Protein AF-A0A8S3DZN5-F1 (afdb_monomer_lite)

Radius of gyration: 23.87 Å; chains: 1; bounding box: 89×45×66 Å

Secondary structure (DSSP, 8-state):
--SHHHHHHHHHHHHHHHHHHHHHHHHHHHHHHHHHHHHHHHHHIIIIIHHHHHHHHHHHHHS-SEEEETTEEEE---HHHHHHHHHHTHHHHHHHHHTT-HHHHHHHHHHHHHHHHHHHHHHHHHHHHH-TTSS-HHHHHHHHHHHHHHHHHHHHHHHHHH--GGGS-HHHHHHHHHHHHHHHHHHHHHHHHHHHHHHHHHHTTTT-------PPPHHHHHHHHHHHHHHHHHHHHTTSSSGGGSHHHHHHHHHHHHHHHHHHHHHHHHHHHHHHHHHHHHHHHTT--STT------THHHHHHHHHHHHHHHHHHHHHHHHHHHHHTT-

InterPro domains:
  IPR000462 CDP-alcohol phosphatidyltransferase [PF01066] (79-244)
  IPR043130 CDP-alcohol phosphatidyltransferase, transmembrane domain [G3DSA:1.20.120.1760] (72-274)

Organism: NCBI:txid392030

Structure (mmCIF, N/CA/C/O backbone):
data_AF-A0A8S3DZN5-F1
#
_entry.id   AF-A0A8S3DZN5-F1
#
loop_
_atom_site.group_PDB
_atom_site.id
_atom_site.type_symbol
_atom_site.label_atom_id
_atom_site.label_alt_id
_atom_site.label_comp_id
_atom_site.label_asym_id
_atom_site.label_entity_id
_atom_site.label_seq_id
_atom_site.pdbx_PDB_ins_code
_atom_site.Cartn_x
_atom_site.Cartn_y
_atom_site.Cartn_z
_atom_site.occupancy
_atom_site.B_iso_or_equiv
_atom_site.auth_seq_id
_atom_site.auth_comp_id
_atom_site.auth_asym_id
_atom_site.auth_atom_id
_atom_site.pdbx_PDB_model_num
ATOM 1 N N . MET A 1 1 ? 55.863 10.096 14.556 1.00 55.19 1 MET A N 1
ATOM 2 C CA . MET A 1 1 ? 54.629 9.426 14.077 1.00 55.19 1 MET A CA 1
ATOM 3 C C . MET A 1 1 ? 53.329 10.208 14.337 1.00 55.19 1 MET A C 1
ATOM 5 O O . MET A 1 1 ? 52.336 9.897 13.701 1.00 55.19 1 MET A O 1
ATOM 9 N N . SER A 1 2 ? 53.301 11.256 15.178 1.00 55.69 2 SER A N 1
ATOM 10 C CA . SER A 1 2 ? 52.072 12.024 15.488 1.00 55.69 2 SER A CA 1
ATOM 11 C C . SER A 1 2 ? 51.654 13.076 14.443 1.00 55.69 2 SER A C 1
ATOM 13 O O . SER A 1 2 ? 50.557 13.622 14.528 1.00 55.69 2 SER A O 1
ATOM 15 N N . VAL A 1 3 ? 52.497 13.368 13.445 1.00 56.72 3 VAL A N 1
ATOM 16 C CA . VAL A 1 3 ? 52.244 14.442 12.463 1.00 56.72 3 VAL A CA 1
ATOM 17 C C . VAL A 1 3 ? 51.403 13.963 11.268 1.00 56.72 3 VAL A C 1
ATOM 19 O O . VAL A 1 3 ? 50.612 14.737 10.738 1.00 56.72 3 VAL A O 1
ATOM 22 N N . GLN A 1 4 ? 51.463 12.677 10.892 1.00 55.75 4 GLN A N 1
ATOM 23 C CA . GLN A 1 4 ? 50.666 12.159 9.766 1.00 55.75 4 GLN A CA 1
ATOM 24 C C . GLN A 1 4 ? 49.167 12.007 10.077 1.00 55.75 4 GLN A C 1
ATOM 26 O O . GLN A 1 4 ? 48.345 12.096 9.169 1.00 55.75 4 GLN A O 1
ATOM 31 N N . MET A 1 5 ? 48.777 11.868 11.349 1.00 52.84 5 MET A N 1
ATOM 32 C CA . MET A 1 5 ? 47.366 11.689 11.718 1.00 52.84 5 MET A CA 1
ATOM 33 C C . MET A 1 5 ? 46.538 12.984 11.588 1.00 52.84 5 MET A C 1
ATOM 35 O O . MET A 1 5 ? 45.350 12.927 11.279 1.00 52.84 5 MET A O 1
ATOM 39 N N . LYS A 1 6 ? 47.165 14.163 11.744 1.00 57.22 6 LYS A N 1
ATOM 40 C CA . LYS A 1 6 ? 46.482 15.466 11.609 1.00 57.22 6 LYS A CA 1
ATOM 41 C C . LYS A 1 6 ? 46.127 15.818 10.160 1.00 57.22 6 LYS A C 1
ATOM 43 O O . LYS A 1 6 ? 45.118 16.475 9.932 1.00 57.22 6 LYS A O 1
ATOM 48 N N . SER A 1 7 ? 46.911 15.356 9.182 1.00 58.59 7 SER A N 1
ATOM 49 C CA . SER A 1 7 ? 46.646 15.633 7.761 1.00 58.59 7 SER A CA 1
ATOM 50 C C . SER A 1 7 ? 45.438 14.847 7.225 1.00 58.59 7 SER A C 1
ATOM 52 O O . SER A 1 7 ? 44.654 15.387 6.449 1.00 58.59 7 SER A O 1
ATOM 54 N N . ILE A 1 8 ? 45.214 13.617 7.704 1.00 59.94 8 ILE A N 1
ATOM 55 C CA . ILE A 1 8 ? 44.076 12.780 7.279 1.00 59.94 8 ILE A CA 1
ATOM 56 C C . ILE A 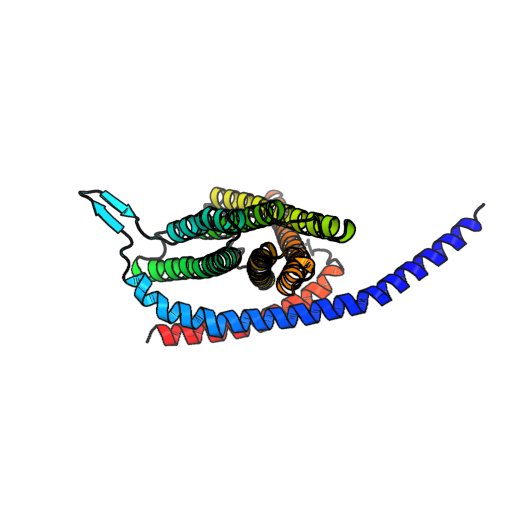1 8 ? 42.741 13.318 7.823 1.00 59.94 8 ILE A C 1
ATOM 58 O O . ILE A 1 8 ? 41.739 13.312 7.107 1.00 59.94 8 ILE A O 1
ATOM 62 N N . GLN A 1 9 ? 42.715 13.849 9.052 1.00 60.47 9 GLN A N 1
ATOM 63 C CA . GLN A 1 9 ? 41.488 14.424 9.623 1.00 60.47 9 GLN A CA 1
ATOM 64 C C . GLN A 1 9 ? 41.005 15.683 8.884 1.00 60.47 9 GLN A C 1
ATOM 66 O O . GLN A 1 9 ? 39.797 15.901 8.786 1.00 60.47 9 GLN A O 1
ATOM 71 N N . PHE A 1 10 ? 41.916 16.480 8.316 1.00 65.06 10 PHE A N 1
ATOM 72 C CA . PHE A 1 10 ? 41.552 17.703 7.592 1.00 65.06 10 PHE A CA 1
ATOM 73 C C . PHE A 1 10 ? 40.810 17.408 6.275 1.00 65.06 10 PHE A C 1
ATOM 75 O O . PHE A 1 10 ? 39.824 18.070 5.954 1.00 65.06 10 PHE A O 1
ATOM 82 N N . ASN A 1 11 ? 41.200 16.346 5.563 1.00 76.56 11 ASN A N 1
ATOM 83 C CA . ASN A 1 11 ? 40.553 15.952 4.306 1.00 76.56 11 ASN A CA 1
ATOM 84 C C . ASN A 1 11 ? 39.149 15.360 4.513 1.00 76.56 11 ASN A C 1
ATOM 86 O O . ASN A 1 11 ? 38.273 15.542 3.667 1.00 76.56 11 ASN A O 1
ATOM 90 N N . PHE A 1 12 ? 38.900 14.698 5.648 1.00 78.62 12 PHE A N 1
ATOM 91 C CA . PHE A 1 12 ? 37.587 14.114 5.937 1.00 78.62 12 PHE A CA 1
ATOM 92 C C . PHE A 1 12 ? 36.514 15.182 6.198 1.00 78.62 12 PHE A C 1
ATOM 94 O O . PHE A 1 12 ? 35.390 15.056 5.716 1.00 78.62 12 PHE A O 1
ATOM 101 N N . HIS A 1 13 ? 36.859 16.262 6.908 1.00 79.81 13 HIS A N 1
ATOM 102 C CA . HIS A 1 13 ? 35.916 17.355 7.164 1.00 79.81 13 HIS A CA 1
ATOM 103 C C . HIS A 1 13 ? 35.545 18.104 5.875 1.00 79.81 13 HIS A C 1
ATOM 105 O O . HIS A 1 13 ? 34.370 18.387 5.650 1.00 79.81 13 HIS A O 1
ATOM 111 N N . GLY A 1 14 ? 36.521 18.352 4.993 1.00 85.31 14 GLY A N 1
ATOM 112 C CA . GLY A 1 14 ? 36.268 18.944 3.676 1.00 85.31 14 GLY A CA 1
ATOM 113 C C . GLY A 1 14 ? 35.342 18.084 2.809 1.00 85.31 14 GLY A C 1
ATOM 114 O O . GLY A 1 14 ? 34.392 18.605 2.226 1.00 85.31 14 GLY A O 1
ATOM 115 N N . LEU A 1 15 ? 35.561 16.763 2.786 1.00 85.62 15 LEU A N 1
ATOM 116 C CA . LEU A 1 15 ? 34.704 15.822 2.060 1.00 85.62 15 LEU A CA 1
ATOM 117 C C . LEU A 1 15 ? 33.276 15.796 2.621 1.00 85.62 15 LEU A C 1
ATOM 119 O O . LEU A 1 15 ? 32.322 15.845 1.849 1.00 85.62 15 LEU A O 1
ATOM 123 N N . LEU A 1 16 ? 33.113 15.761 3.948 1.00 83.38 16 LEU A N 1
ATOM 124 C CA . LEU A 1 16 ? 31.792 15.752 4.581 1.00 83.38 16 LEU A CA 1
ATOM 125 C C . LEU A 1 16 ? 31.013 17.038 4.278 1.00 83.38 16 LEU A C 1
ATOM 127 O O . LEU A 1 16 ? 29.836 16.968 3.933 1.00 83.38 16 LEU A O 1
ATOM 131 N N . THR A 1 17 ? 31.671 18.195 4.354 1.00 86.00 17 THR A N 1
ATOM 132 C CA . THR A 1 17 ? 31.058 19.488 4.024 1.00 86.00 17 THR A CA 1
ATOM 133 C C . THR A 1 17 ? 30.666 19.552 2.549 1.00 86.00 17 THR A C 1
ATOM 135 O O . THR A 1 17 ? 29.569 20.001 2.229 1.00 86.00 17 THR A O 1
ATOM 138 N N . LEU A 1 18 ? 31.502 19.036 1.643 1.00 87.12 18 LEU A N 1
ATOM 139 C CA . LEU A 1 18 ? 31.176 18.964 0.218 1.00 87.12 18 LEU A CA 1
ATOM 140 C C . LEU A 1 18 ? 29.979 18.038 -0.049 1.00 87.12 18 LEU A C 1
ATOM 142 O O . LEU A 1 18 ? 29.064 18.419 -0.776 1.00 87.12 18 LEU A O 1
ATOM 146 N N . VAL A 1 19 ? 29.928 16.867 0.593 1.00 86.12 19 VAL A N 1
ATOM 147 C CA . VAL A 1 19 ? 28.769 15.961 0.521 1.00 86.12 19 VAL A CA 1
ATOM 148 C C . VAL A 1 19 ? 27.514 16.647 1.058 1.00 86.12 19 VAL A C 1
ATOM 150 O O . VAL A 1 19 ? 26.471 16.583 0.418 1.00 86.12 19 VAL A O 1
ATOM 153 N N . GLN A 1 20 ? 27.595 17.355 2.185 1.00 83.94 20 GLN A N 1
ATOM 154 C CA . GLN A 1 20 ? 26.458 18.095 2.736 1.00 83.94 20 GLN A CA 1
ATOM 155 C C . GLN A 1 20 ? 25.977 19.208 1.800 1.00 83.94 20 GLN A C 1
ATOM 157 O O . GLN A 1 20 ? 24.771 19.341 1.603 1.00 83.94 20 GLN A O 1
ATOM 162 N N . ILE A 1 21 ? 26.889 19.970 1.189 1.00 88.62 21 ILE A N 1
ATOM 163 C CA . ILE A 1 21 ? 26.548 21.019 0.216 1.00 88.62 21 ILE A CA 1
ATOM 164 C C . ILE A 1 21 ? 25.848 20.418 -1.008 1.00 88.62 21 ILE A C 1
ATOM 166 O O . ILE A 1 21 ? 24.879 20.997 -1.489 1.00 88.62 21 ILE A O 1
ATOM 170 N N . LEU A 1 22 ? 26.288 19.249 -1.482 1.00 86.75 22 LEU A N 1
ATOM 171 C CA . LEU A 1 22 ? 25.673 18.563 -2.624 1.00 86.75 22 LEU A CA 1
ATOM 172 C C . LEU A 1 22 ? 24.324 17.914 -2.277 1.00 86.75 22 LEU A C 1
ATOM 174 O O . LEU A 1 22 ? 23.406 17.924 -3.094 1.00 86.75 22 LEU A O 1
ATOM 178 N N . VAL A 1 23 ? 24.181 17.366 -1.070 1.00 85.06 23 VAL A N 1
ATOM 179 C CA . VAL A 1 23 ? 22.964 16.666 -0.623 1.00 85.06 23 VAL A CA 1
ATOM 180 C C . VAL A 1 23 ? 21.877 17.642 -0.167 1.00 85.06 23 VAL A C 1
ATOM 182 O O . VAL A 1 23 ? 20.697 17.372 -0.373 1.00 85.06 23 VAL A O 1
ATOM 185 N N . SER A 1 24 ? 22.243 18.790 0.405 1.00 85.31 24 SER A N 1
ATOM 186 C CA . SER A 1 24 ? 21.301 19.808 0.891 1.00 85.31 24 SER A CA 1
ATOM 187 C C . SER A 1 24 ? 20.238 20.228 -0.143 1.00 85.31 24 SER A C 1
ATOM 189 O O . SER A 1 24 ? 19.049 20.096 0.164 1.00 85.31 24 SER A O 1
ATOM 191 N N . PRO A 1 25 ? 20.585 20.639 -1.384 1.00 88.62 25 PRO A N 1
ATOM 192 C CA . PRO A 1 25 ? 19.578 21.008 -2.379 1.00 88.62 25 PRO A CA 1
ATOM 193 C C . PRO A 1 25 ? 18.690 19.824 -2.775 1.00 88.62 25 PRO A C 1
ATOM 195 O O . PRO A 1 25 ? 17.494 20.011 -2.985 1.00 88.62 25 PRO A O 1
ATOM 198 N N . LEU A 1 26 ? 19.231 18.600 -2.821 1.00 82.81 26 LEU A N 1
ATOM 199 C CA . LEU A 1 26 ? 18.447 17.395 -3.117 1.00 82.81 26 LEU A CA 1
ATOM 200 C C . LEU A 1 26 ? 17.415 17.115 -2.020 1.00 82.81 26 LEU A C 1
ATOM 202 O O . LEU A 1 26 ? 16.268 16.788 -2.319 1.00 82.81 26 LEU A O 1
ATOM 206 N N . VAL A 1 27 ? 17.796 17.302 -0.756 1.00 83.19 27 VAL A N 1
ATOM 207 C CA . VAL A 1 27 ? 16.886 17.181 0.389 1.00 83.19 27 VAL A CA 1
ATOM 208 C C . VAL A 1 27 ? 15.803 18.260 0.331 1.00 83.19 27 VAL A C 1
ATOM 210 O O . VAL A 1 27 ? 14.626 17.950 0.509 1.00 83.19 27 VAL A O 1
ATOM 213 N N . SER A 1 28 ? 16.158 19.511 0.016 1.00 86.75 28 SER A N 1
ATOM 214 C CA . SER A 1 28 ? 15.177 20.591 -0.157 1.00 86.75 28 SER A CA 1
ATOM 215 C C . SER A 1 28 ? 14.190 20.314 -1.294 1.00 86.75 28 SER A C 1
ATOM 217 O O . SER A 1 28 ? 12.989 20.513 -1.116 1.00 86.75 28 SER A O 1
ATOM 219 N N . ILE A 1 29 ? 14.670 19.815 -2.437 1.00 88.25 29 ILE A N 1
ATOM 220 C CA . ILE A 1 29 ? 13.818 19.431 -3.570 1.00 88.25 29 ILE A CA 1
ATOM 221 C C . ILE A 1 29 ? 12.896 18.271 -3.178 1.00 88.25 29 ILE A C 1
ATOM 223 O O . ILE A 1 29 ? 11.700 18.344 -3.451 1.00 88.25 29 ILE A O 1
ATOM 227 N N . SER A 1 30 ? 13.408 17.244 -2.489 1.00 83.62 30 SER A N 1
ATOM 228 C CA . SER A 1 30 ? 12.585 16.137 -1.976 1.00 83.62 30 SER A CA 1
ATOM 229 C C . SER A 1 30 ? 11.452 16.660 -1.097 1.00 83.62 30 SER A C 1
ATOM 231 O O . SER A 1 30 ? 10.293 16.326 -1.324 1.00 83.62 30 SER A O 1
ATOM 233 N N . HIS A 1 31 ? 11.755 17.558 -0.156 1.00 84.19 31 HIS A N 1
ATOM 234 C CA . HIS A 1 31 ? 10.740 18.154 0.710 1.00 84.19 31 HIS A CA 1
ATOM 235 C C . HIS A 1 31 ? 9.710 18.994 -0.050 1.00 84.19 31 HIS A C 1
ATOM 237 O O . HIS A 1 31 ? 8.526 18.945 0.282 1.00 84.19 31 HIS A O 1
ATOM 243 N N . ALA A 1 32 ? 10.126 19.735 -1.079 1.00 89.19 32 ALA A N 1
ATOM 244 C CA . ALA A 1 32 ? 9.202 20.484 -1.928 1.00 89.19 32 ALA A CA 1
ATOM 245 C C . ALA A 1 32 ? 8.266 19.551 -2.715 1.00 89.19 32 ALA A C 1
ATOM 247 O O . ALA A 1 32 ? 7.060 19.796 -2.777 1.00 89.19 32 ALA A O 1
ATOM 248 N N . ILE A 1 33 ? 8.804 18.456 -3.264 1.00 87.31 33 ILE A N 1
ATOM 249 C CA . ILE A 1 33 ? 8.019 17.424 -3.950 1.00 87.31 33 ILE A CA 1
ATOM 250 C C . ILE A 1 33 ? 7.025 16.800 -2.972 1.00 87.31 33 ILE A C 1
ATOM 252 O O . ILE A 1 33 ? 5.837 16.761 -3.262 1.00 87.31 33 ILE A O 1
ATOM 256 N N . GLU A 1 34 ? 7.474 16.375 -1.793 1.00 85.44 34 GLU A N 1
ATOM 257 C CA . GLU A 1 34 ? 6.603 15.802 -0.763 1.00 85.44 34 GLU A CA 1
ATOM 258 C C . GLU A 1 34 ? 5.471 16.745 -0.381 1.00 85.44 34 GLU A C 1
ATOM 260 O O . GLU A 1 34 ? 4.323 16.318 -0.327 1.00 85.44 34 GLU A O 1
ATOM 265 N N . PHE A 1 35 ? 5.774 18.025 -0.154 1.00 87.38 35 PHE A N 1
ATOM 266 C CA . PHE A 1 35 ? 4.767 19.036 0.150 1.00 87.38 35 PHE A CA 1
ATOM 267 C C . PHE A 1 35 ? 3.707 19.124 -0.952 1.00 87.38 35 PHE A C 1
ATOM 269 O O . PHE A 1 35 ? 2.507 19.094 -0.672 1.00 87.38 35 PHE A O 1
ATOM 276 N N . PHE A 1 36 ? 4.142 19.171 -2.211 1.00 90.94 36 PHE A N 1
ATOM 277 C CA . PHE A 1 36 ? 3.235 19.165 -3.350 1.00 90.94 36 PHE A CA 1
ATOM 278 C C . PHE A 1 36 ? 2.393 17.881 -3.406 1.00 90.94 36 PHE A C 1
ATOM 280 O O . PHE A 1 36 ? 1.177 17.946 -3.590 1.00 90.94 36 PHE A O 1
ATOM 287 N N . MET A 1 37 ? 3.002 16.715 -3.177 1.00 88.88 37 MET A N 1
ATOM 288 C CA . MET A 1 37 ? 2.284 15.439 -3.163 1.00 88.88 37 MET A CA 1
ATOM 289 C C . MET A 1 37 ? 1.281 15.349 -2.009 1.00 88.88 37 MET A C 1
ATOM 291 O O . MET A 1 37 ? 0.173 14.855 -2.206 1.00 88.88 37 MET A O 1
ATOM 295 N N . PHE A 1 38 ? 1.608 15.878 -0.828 1.00 87.50 38 PHE A N 1
ATOM 296 C CA . PHE A 1 38 ? 0.655 15.991 0.276 1.00 87.50 38 PHE A CA 1
ATOM 297 C C . PHE A 1 38 ? -0.547 16.847 -0.115 1.00 87.50 38 PHE A C 1
ATOM 299 O O . PHE A 1 38 ? -1.685 16.459 0.146 1.00 87.50 38 PHE A O 1
ATOM 306 N N . GLN A 1 39 ? -0.314 17.977 -0.784 1.00 90.38 39 GLN A N 1
ATOM 307 C CA . GLN A 1 39 ? -1.398 18.833 -1.253 1.00 90.38 39 GLN A CA 1
ATOM 308 C C . GLN A 1 39 ? -2.271 18.130 -2.303 1.00 90.38 39 GLN A C 1
ATOM 310 O O . GLN A 1 39 ? -3.495 18.272 -2.271 1.00 90.38 39 GLN A O 1
ATOM 315 N N . MET A 1 40 ? -1.664 17.329 -3.182 1.00 87.94 40 MET A N 1
ATOM 316 C CA . MET A 1 40 ? -2.382 16.505 -4.155 1.00 87.94 40 MET A CA 1
ATOM 317 C C . MET A 1 40 ? -3.230 15.418 -3.489 1.00 87.94 40 MET A C 1
ATOM 319 O O . MET A 1 40 ? -4.381 15.253 -3.875 1.00 87.94 40 MET A O 1
ATOM 323 N N . VAL A 1 41 ? -2.718 14.723 -2.467 1.00 88.25 41 VAL A N 1
ATOM 324 C CA . VAL A 1 41 ? -3.500 13.734 -1.697 1.00 88.25 41 VAL A CA 1
ATOM 325 C C . VAL A 1 41 ? -4.683 14.404 -1.003 1.00 88.25 41 VAL A C 1
ATOM 327 O O . VAL A 1 41 ? -5.794 13.890 -1.043 1.00 88.25 41 VAL A O 1
ATOM 330 N N . VAL A 1 42 ? -4.484 15.596 -0.436 1.00 87.56 42 VAL A N 1
ATOM 331 C CA . VAL A 1 42 ? -5.578 16.376 0.160 1.00 87.56 42 VAL A CA 1
ATOM 332 C C . VAL A 1 42 ? -6.644 16.736 -0.877 1.00 87.56 42 VAL A C 1
ATOM 334 O O . VAL A 1 42 ? -7.837 16.647 -0.590 1.00 87.56 42 VAL A O 1
ATOM 337 N N . TRP A 1 43 ? -6.235 17.155 -2.075 1.00 91.38 43 TRP A N 1
ATOM 338 C CA . TRP A 1 43 ? -7.167 17.431 -3.167 1.00 91.38 43 TRP A CA 1
ATOM 339 C C . TRP A 1 43 ? -7.868 16.168 -3.651 1.00 91.38 43 TRP A C 1
ATOM 341 O O . TRP A 1 43 ? -9.066 16.209 -3.897 1.00 91.38 43 TRP A O 1
ATOM 351 N N . TYR A 1 44 ? -7.168 15.045 -3.735 1.00 88.94 44 TYR A N 1
ATOM 352 C CA . TYR A 1 44 ? -7.764 13.760 -4.071 1.00 88.94 44 TYR A CA 1
ATOM 353 C C . TYR A 1 44 ? -8.840 13.355 -3.049 1.00 88.94 44 TYR A C 1
ATOM 355 O O . TYR A 1 44 ? -9.970 13.056 -3.436 1.00 88.94 44 TYR A O 1
ATOM 363 N N . ASP A 1 45 ? -8.546 13.444 -1.749 1.00 87.44 45 ASP A N 1
ATOM 364 C CA . ASP A 1 45 ? -9.515 13.140 -0.686 1.00 87.44 45 ASP A CA 1
ATOM 365 C C . ASP A 1 45 ? -10.760 14.050 -0.784 1.00 87.44 45 ASP A C 1
ATOM 367 O O . ASP A 1 45 ? -11.906 13.618 -0.608 1.00 87.44 45 ASP A O 1
ATOM 371 N N . LEU A 1 46 ? -10.553 15.327 -1.114 1.00 89.81 46 LEU A N 1
ATOM 372 C CA . LEU A 1 46 ? -11.632 16.306 -1.201 1.00 89.81 46 LEU A CA 1
ATOM 373 C C . LEU A 1 46 ? -12.475 16.164 -2.474 1.00 89.81 46 LEU A C 1
ATOM 375 O O . LEU A 1 46 ? -13.698 16.217 -2.404 1.00 89.81 46 LEU A O 1
ATOM 379 N N . TYR A 1 47 ? -11.839 16.026 -3.634 1.00 93.06 47 TYR A N 1
ATOM 380 C CA . TYR A 1 47 ? -12.505 16.105 -4.936 1.00 93.06 47 TYR A CA 1
ATOM 381 C C . TYR A 1 47 ? -12.877 14.743 -5.518 1.00 93.06 47 TYR A C 1
ATOM 383 O O . TYR A 1 47 ? -13.749 14.683 -6.380 1.00 93.06 47 TYR A O 1
ATOM 391 N N . VAL A 1 48 ? -12.244 13.660 -5.066 1.00 90.00 48 VAL A N 1
ATOM 392 C CA . VAL A 1 48 ? -12.523 12.302 -5.551 1.00 90.00 48 VAL A CA 1
ATOM 393 C C . VAL A 1 48 ? -13.205 11.490 -4.461 1.00 90.00 48 VAL A C 1
ATOM 395 O O . VAL A 1 48 ? -14.336 11.043 -4.650 1.00 90.00 48 VAL A O 1
ATOM 398 N N . TYR A 1 49 ? -12.565 11.343 -3.299 1.00 87.88 49 TYR A N 1
ATOM 399 C CA . TYR A 1 49 ? -13.079 10.463 -2.248 1.00 87.88 49 TYR A CA 1
ATOM 400 C C . TYR A 1 49 ? -14.374 10.984 -1.619 1.00 87.88 49 TYR A C 1
ATOM 402 O O . TYR A 1 49 ? -15.319 10.219 -1.445 1.00 87.88 49 TYR A O 1
ATOM 410 N N . THR A 1 50 ? -14.463 12.280 -1.306 1.00 89.88 50 THR A N 1
ATOM 411 C CA . THR A 1 50 ? -15.663 12.835 -0.654 1.00 89.88 50 THR A CA 1
ATOM 412 C C . THR A 1 50 ? -16.924 12.683 -1.523 1.00 89.88 50 THR A C 1
ATOM 414 O O . THR A 1 50 ? -17.908 12.129 -1.023 1.00 89.88 50 THR A O 1
ATOM 417 N N . PRO A 1 51 ? -16.928 13.067 -2.818 1.00 94.69 51 PRO A N 1
ATOM 418 C CA . PRO A 1 51 ? -18.068 12.801 -3.696 1.00 94.69 51 PRO A CA 1
ATOM 419 C C . PRO A 1 51 ? -18.379 11.310 -3.820 1.00 94.69 51 PRO A C 1
ATOM 421 O O . PRO A 1 51 ? -19.541 10.911 -3.755 1.00 94.69 51 PRO A O 1
ATOM 424 N N . LEU A 1 52 ? -17.346 10.471 -3.936 1.00 92.44 52 LEU A N 1
ATOM 425 C CA . LEU A 1 52 ? -17.518 9.027 -4.015 1.00 92.44 52 LEU A CA 1
ATOM 426 C C . LEU A 1 52 ? -18.223 8.473 -2.769 1.00 92.44 52 LEU A C 1
ATOM 428 O O . LEU A 1 52 ? -19.193 7.726 -2.891 1.00 92.44 52 LEU A O 1
ATOM 432 N N . GLN A 1 53 ? -17.787 8.875 -1.574 1.00 94.12 53 GLN A N 1
ATOM 433 C CA . GLN A 1 53 ? -18.414 8.489 -0.314 1.00 94.12 53 GLN A CA 1
ATOM 434 C C . GLN A 1 53 ? -19.881 8.937 -0.269 1.00 94.12 53 GLN A C 1
ATOM 436 O O . GLN A 1 53 ? -20.739 8.137 0.112 1.00 94.12 53 GLN A O 1
ATOM 441 N N . ILE A 1 54 ? -20.190 10.172 -0.675 1.00 94.25 54 ILE A N 1
ATOM 442 C CA . ILE A 1 54 ? -21.566 10.697 -0.699 1.00 94.25 54 ILE A CA 1
ATOM 443 C C . ILE A 1 54 ? -22.455 9.850 -1.618 1.00 94.25 54 ILE A C 1
ATOM 445 O O . ILE A 1 54 ? -23.555 9.465 -1.224 1.00 94.25 54 ILE A O 1
ATOM 449 N N . HIS A 1 55 ? -21.976 9.503 -2.813 1.00 95.88 55 HIS A N 1
ATOM 450 C CA . HIS A 1 55 ? -22.773 8.769 -3.798 1.00 95.88 55 HIS A CA 1
ATOM 451 C C . HIS A 1 55 ? -22.861 7.258 -3.531 1.00 95.88 55 HIS A C 1
ATOM 453 O O . HIS A 1 55 ? -23.891 6.645 -3.823 1.00 95.88 55 HIS A O 1
ATOM 459 N N . LEU A 1 56 ? -21.830 6.641 -2.946 1.00 96.38 56 LEU A N 1
ATOM 460 C CA . LEU A 1 56 ? -21.831 5.207 -2.633 1.00 96.38 56 LEU A CA 1
ATOM 461 C C . LEU A 1 56 ? -22.525 4.876 -1.311 1.00 96.38 56 LEU A C 1
ATOM 463 O O . LEU A 1 56 ? -23.083 3.784 -1.192 1.00 96.38 56 LEU A O 1
ATOM 467 N N . SER A 1 57 ? -22.541 5.786 -0.332 1.00 96.38 57 SER A N 1
ATOM 468 C CA . SER A 1 57 ? -23.142 5.516 0.986 1.00 96.38 57 SER A CA 1
ATOM 469 C C . SER A 1 57 ? -24.605 5.039 0.908 1.00 96.38 57 SER A C 1
ATOM 471 O O . SER A 1 57 ? -24.922 4.041 1.557 1.00 96.38 57 SER A O 1
ATOM 473 N N . PRO A 1 58 ? -25.497 5.642 0.088 1.00 96.94 58 PRO A N 1
ATOM 474 C CA . PRO A 1 58 ? -26.866 5.149 -0.085 1.00 96.94 58 PRO A CA 1
ATOM 475 C C . PRO A 1 58 ? -26.937 3.749 -0.701 1.00 96.94 58 PRO A C 1
ATOM 477 O O . PRO A 1 58 ? -27.834 2.976 -0.371 1.00 96.94 58 PRO A O 1
ATOM 480 N N . CYS A 1 59 ? -26.000 3.407 -1.589 1.00 96.44 59 CYS A N 1
ATOM 481 C CA . CYS A 1 59 ? -25.928 2.075 -2.182 1.00 96.44 59 CYS A CA 1
ATOM 482 C C . CYS A 1 59 ? -25.511 1.045 -1.129 1.00 96.44 59 CYS A C 1
ATOM 484 O O . CYS A 1 59 ? -26.182 0.028 -0.977 1.00 96.44 59 CYS A O 1
ATOM 486 N N . MET A 1 60 ? -24.474 1.346 -0.340 1.00 96.31 60 MET A N 1
ATOM 487 C CA . MET A 1 60 ? -24.006 0.473 0.743 1.00 96.31 60 MET A CA 1
ATOM 488 C C . MET A 1 60 ? -25.065 0.283 1.834 1.00 96.31 60 MET A C 1
ATOM 490 O O . MET A 1 60 ? -25.185 -0.806 2.387 1.00 96.31 60 MET A O 1
ATOM 494 N N . ALA A 1 61 ? -25.876 1.309 2.107 1.00 95.75 61 ALA A N 1
ATOM 495 C CA . ALA A 1 61 ? -26.972 1.242 3.074 1.00 95.75 61 ALA A CA 1
ATOM 496 C C . ALA A 1 61 ? -28.111 0.301 2.647 1.00 95.75 61 ALA A C 1
ATOM 498 O O . ALA A 1 61 ? -28.847 -0.193 3.499 1.00 95.75 61 ALA A O 1
ATOM 499 N N . ARG A 1 62 ? -28.271 0.057 1.340 1.00 96.75 62 ARG A N 1
ATOM 500 C CA . ARG A 1 62 ? -29.293 -0.853 0.798 1.00 96.75 62 ARG A CA 1
ATOM 501 C C . ARG A 1 62 ? -28.851 -2.314 0.777 1.00 96.75 62 ARG A C 1
ATOM 503 O O . ARG A 1 62 ? -29.705 -3.187 0.653 1.00 96.75 62 ARG A O 1
ATOM 510 N N . ILE A 1 63 ? -27.550 -2.590 0.873 1.00 95.88 63 ILE A N 1
ATOM 511 C CA . ILE A 1 63 ? -27.037 -3.961 0.857 1.00 95.88 63 ILE A CA 1
ATOM 512 C C . ILE A 1 63 ? -27.325 -4.601 2.223 1.00 95.88 63 ILE A C 1
ATOM 514 O O . ILE A 1 63 ? -26.878 -4.078 3.248 1.00 95.88 63 ILE A O 1
ATOM 518 N N . PRO A 1 64 ? -28.064 -5.726 2.278 1.00 94.00 64 PRO A N 1
ATOM 519 C CA . PRO A 1 64 ? -28.380 -6.368 3.542 1.00 94.00 64 PRO A CA 1
ATOM 520 C C . PRO A 1 64 ? -27.103 -6.907 4.186 1.00 94.00 64 PRO A C 1
ATOM 522 O O . PRO A 1 64 ? -26.375 -7.702 3.597 1.00 94.00 64 PRO A O 1
ATOM 525 N N . ARG A 1 65 ? -26.852 -6.506 5.435 1.00 94.94 65 ARG A N 1
ATOM 526 C CA . ARG A 1 65 ? -25.735 -7.035 6.227 1.00 94.94 65 ARG A CA 1
ATOM 527 C C . ARG A 1 65 ? -25.897 -8.521 6.545 1.00 94.94 65 ARG A C 1
ATOM 529 O O . ARG A 1 65 ? -24.911 -9.257 6.564 1.00 94.94 65 ARG A O 1
ATOM 536 N N . PHE A 1 66 ? -27.130 -8.947 6.809 1.00 96.06 66 PHE A N 1
ATOM 537 C CA . PHE A 1 66 ? -27.449 -10.298 7.248 1.00 96.06 66 PHE A CA 1
ATOM 538 C C . PHE A 1 66 ? -28.450 -10.968 6.310 1.00 96.06 66 PHE A C 1
ATOM 540 O O . PHE A 1 66 ? -29.414 -10.333 5.881 1.00 96.06 66 PHE A O 1
ATOM 547 N N . ILE A 1 67 ? -28.263 -12.263 6.066 1.00 96.12 67 ILE A N 1
ATOM 548 C CA . ILE A 1 67 ? -29.271 -13.133 5.453 1.00 96.12 67 ILE A CA 1
ATOM 549 C C . ILE A 1 67 ? -29.709 -14.147 6.508 1.00 96.12 67 ILE A C 1
ATOM 551 O O . ILE A 1 67 ? -28.877 -14.753 7.185 1.00 96.12 67 ILE A O 1
ATOM 555 N N . ARG A 1 68 ? -31.026 -14.306 6.670 1.00 96.12 68 ARG A N 1
ATOM 556 C CA . ARG A 1 68 ? -31.609 -15.315 7.560 1.00 96.12 68 ARG A CA 1
ATOM 557 C C . ARG A 1 68 ? -31.889 -16.585 6.766 1.00 96.12 68 ARG A C 1
ATOM 559 O O . ARG A 1 68 ? -32.657 -16.543 5.808 1.00 96.12 68 ARG A O 1
ATOM 566 N N . ILE A 1 69 ? -31.267 -17.690 7.163 1.00 96.56 69 ILE A N 1
ATOM 567 C CA . ILE A 1 69 ? -31.510 -19.024 6.604 1.00 96.56 69 ILE A CA 1
ATOM 568 C C . ILE A 1 69 ? -31.995 -19.897 7.764 1.00 96.56 69 ILE A C 1
ATOM 570 O O . ILE A 1 69 ? -31.204 -20.326 8.602 1.00 96.56 69 ILE A O 1
ATOM 574 N N . GLY A 1 70 ? -33.315 -20.087 7.860 1.00 94.56 70 GLY A N 1
ATOM 575 C CA . GLY A 1 70 ? -33.946 -20.666 9.051 1.00 94.56 70 GLY A CA 1
ATOM 576 C C . GLY A 1 70 ? -33.752 -19.770 10.279 1.00 94.56 70 GLY A C 1
ATOM 577 O O . GLY A 1 70 ? -33.961 -18.559 10.201 1.00 94.56 70 GLY A O 1
ATOM 578 N N . ASP A 1 71 ? -33.300 -20.360 11.386 1.00 95.69 71 ASP A N 1
ATOM 579 C CA . ASP A 1 71 ? -33.041 -19.653 12.651 1.00 95.69 71 ASP A CA 1
ATOM 580 C C . ASP A 1 71 ? -31.644 -19.012 12.725 1.00 95.69 71 ASP A C 1
ATOM 582 O O . ASP A 1 71 ? -31.308 -18.335 13.698 1.00 95.69 71 ASP A O 1
ATOM 586 N N . GLN A 1 72 ? -30.805 -19.209 11.702 1.00 95.44 72 GLN A N 1
ATOM 587 C CA . GLN A 1 72 ? -29.449 -18.669 11.671 1.00 95.44 72 GLN A CA 1
ATOM 588 C C . GLN A 1 72 ? -29.399 -17.324 10.942 1.00 95.44 72 GLN A C 1
ATOM 590 O O . GLN A 1 72 ? -29.916 -17.164 9.8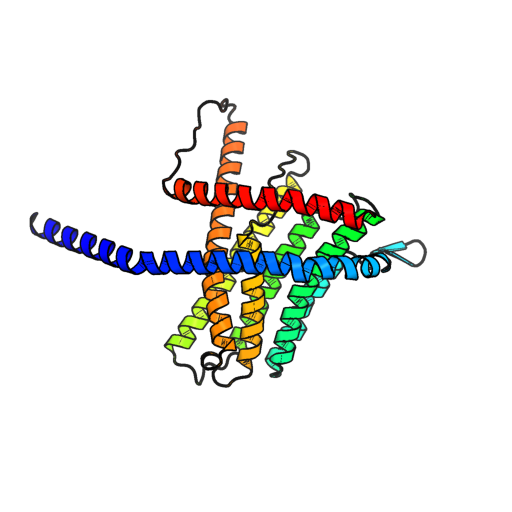35 1.00 95.44 72 GLN A O 1
ATOM 595 N N . CYS A 1 73 ? -28.732 -16.353 11.565 1.00 94.12 73 CYS A N 1
ATOM 596 C CA . CYS A 1 73 ? -28.457 -15.039 10.995 1.00 94.12 73 CYS A CA 1
ATOM 597 C C . CYS A 1 73 ? -26.993 -15.000 10.537 1.00 94.12 73 CYS A C 1
ATOM 599 O O . CYS A 1 73 ? -26.088 -14.951 11.371 1.00 94.12 73 CYS A O 1
ATOM 601 N N . ILE A 1 74 ? -26.751 -15.056 9.226 1.00 95.44 74 ILE A N 1
ATOM 602 C CA . ILE A 1 74 ? -25.398 -15.090 8.656 1.00 95.44 74 ILE A CA 1
ATOM 603 C C . ILE A 1 74 ? -25.026 -13.688 8.181 1.00 95.44 74 ILE A C 1
ATOM 605 O O . ILE A 1 74 ? -25.762 -13.077 7.406 1.00 95.44 74 ILE A O 1
ATOM 609 N N . THR A 1 75 ? -23.876 -13.176 8.626 1.00 94.62 75 THR A N 1
ATOM 610 C CA . THR A 1 75 ? -23.315 -11.914 8.122 1.00 94.62 75 THR A CA 1
ATOM 611 C C . THR A 1 75 ? -22.769 -12.135 6.716 1.00 94.62 75 THR A C 1
ATOM 613 O O . THR A 1 75 ? -21.785 -12.849 6.546 1.00 94.62 75 THR A O 1
ATOM 616 N N . VAL A 1 76 ? -23.395 -11.520 5.716 1.00 95.38 76 VAL A N 1
ATOM 617 C CA . VAL A 1 76 ? -22.997 -11.648 4.303 1.00 95.38 76 VAL A CA 1
ATOM 618 C C . VAL A 1 76 ? -22.251 -10.430 3.781 1.00 95.38 76 VAL A C 1
ATOM 620 O O . VAL A 1 76 ? -21.557 -10.518 2.773 1.00 95.38 76 VAL A O 1
ATOM 623 N N . PHE A 1 77 ? -22.385 -9.289 4.458 1.00 95.94 77 PHE A N 1
ATOM 624 C CA . PHE A 1 77 ? -21.770 -8.045 4.026 1.00 95.94 77 PHE A CA 1
ATOM 625 C C . PHE A 1 77 ? -21.310 -7.227 5.228 1.00 95.94 77 PHE A C 1
ATOM 627 O O . PHE A 1 77 ? -22.125 -6.738 6.007 1.00 95.94 77 PHE A O 1
ATOM 634 N N . ASN A 1 78 ? -20.002 -7.061 5.389 1.00 95.56 78 ASN A N 1
ATOM 635 C CA . ASN A 1 78 ? -19.389 -6.148 6.352 1.00 95.56 78 ASN A CA 1
ATOM 636 C C . ASN A 1 78 ? -18.059 -5.622 5.798 1.00 95.56 78 ASN A C 1
ATOM 638 O O . ASN A 1 78 ? -17.584 -6.102 4.768 1.00 95.56 78 ASN A O 1
ATOM 642 N N . ALA A 1 79 ? -17.463 -4.642 6.481 1.00 95.19 79 ALA A N 1
ATOM 643 C CA . ALA A 1 79 ? -16.191 -4.053 6.060 1.00 95.19 79 ALA A CA 1
ATOM 644 C C . ALA A 1 79 ? -15.091 -5.119 5.899 1.00 95.19 79 ALA A C 1
ATOM 646 O O . ALA A 1 79 ? -14.447 -5.177 4.860 1.00 95.19 79 ALA A O 1
ATOM 647 N N . ASN A 1 80 ? -14.975 -6.052 6.852 1.00 95.31 80 ASN A N 1
ATOM 648 C CA . ASN A 1 80 ? -13.971 -7.120 6.799 1.00 95.31 80 ASN A CA 1
ATOM 649 C C . ASN A 1 80 ? -14.115 -8.019 5.558 1.00 95.31 80 ASN A C 1
ATOM 651 O O . ASN A 1 80 ? -13.114 -8.401 4.963 1.00 95.31 80 ASN A O 1
ATOM 655 N N . ILE A 1 81 ? -15.342 -8.369 5.150 1.00 95.69 81 ILE A N 1
ATOM 656 C CA . ILE A 1 81 ? -15.595 -9.153 3.931 1.00 95.69 81 ILE A CA 1
ATOM 657 C C . ILE A 1 81 ? -15.115 -8.379 2.701 1.00 95.69 81 ILE A C 1
ATOM 659 O O . ILE A 1 81 ? -14.510 -8.984 1.816 1.00 95.69 81 ILE A O 1
ATOM 663 N N . VAL A 1 82 ? -15.333 -7.061 2.648 1.00 96.38 82 VAL A N 1
ATOM 664 C CA . VAL A 1 82 ? -14.821 -6.215 1.558 1.00 96.38 82 VAL A CA 1
ATOM 665 C C . VAL A 1 82 ? -13.291 -6.215 1.555 1.00 96.38 82 VAL A C 1
ATOM 667 O O . VAL A 1 82 ? -12.707 -6.482 0.506 1.00 96.38 82 VAL A O 1
ATOM 670 N N . THR A 1 83 ? -12.650 -6.048 2.713 1.00 96.25 83 THR A N 1
ATOM 671 C CA . THR A 1 83 ? -11.189 -6.135 2.862 1.00 96.25 83 THR A CA 1
ATOM 672 C C . THR A 1 83 ? -10.646 -7.486 2.373 1.00 96.25 83 THR A C 1
ATOM 674 O O . THR A 1 83 ? -9.727 -7.527 1.561 1.00 96.25 83 THR A O 1
ATOM 677 N N . TYR A 1 84 ? -11.237 -8.616 2.783 1.00 96.25 84 TYR A N 1
ATOM 678 C CA . TYR A 1 84 ? -10.814 -9.939 2.302 1.00 96.25 84 TYR A CA 1
ATOM 679 C C . TYR A 1 84 ? -11.017 -10.102 0.795 1.00 96.25 84 TYR A C 1
ATOM 681 O O . TYR A 1 84 ? -10.147 -10.633 0.106 1.00 96.25 84 TYR A O 1
ATOM 689 N N . SER A 1 85 ? -12.152 -9.631 0.275 1.00 96.06 85 SER A N 1
ATOM 690 C CA . SER A 1 85 ? -12.459 -9.681 -1.157 1.00 96.06 85 SER A CA 1
ATOM 691 C C . SER A 1 85 ? -11.442 -8.875 -1.965 1.00 96.06 85 SER A C 1
ATOM 693 O O . SER A 1 85 ? -10.979 -9.335 -3.007 1.00 96.06 85 SER A O 1
ATOM 695 N N . ARG A 1 86 ? -11.042 -7.707 -1.449 1.00 96.00 86 ARG A N 1
ATOM 696 C CA . ARG A 1 86 ? -9.969 -6.878 -2.000 1.00 96.00 86 ARG A CA 1
ATOM 697 C C . ARG A 1 86 ? -8.638 -7.633 -1.999 1.00 96.00 86 ARG A C 1
ATOM 699 O O . ARG A 1 86 ? -7.986 -7.677 -3.036 1.00 96.00 86 ARG A O 1
ATOM 706 N N . THR A 1 87 ? -8.267 -8.302 -0.907 1.00 97.19 87 THR A N 1
ATOM 707 C CA . THR A 1 87 ? -7.035 -9.112 -0.840 1.00 97.19 87 THR A CA 1
ATOM 708 C C . THR A 1 87 ? -7.002 -10.211 -1.898 1.00 97.19 87 THR A C 1
ATOM 710 O O . THR A 1 87 ? -5.954 -10.474 -2.485 1.00 97.19 87 THR A O 1
ATOM 713 N N . LEU A 1 88 ? -8.146 -10.831 -2.202 1.00 97.56 88 LEU A N 1
ATOM 714 C CA . LEU A 1 88 ? -8.236 -11.864 -3.237 1.00 97.56 88 LEU A CA 1
ATOM 715 C C . LEU A 1 88 ? -7.955 -11.335 -4.655 1.00 97.56 88 LEU A C 1
ATOM 717 O O . LEU A 1 88 ? -7.613 -12.149 -5.515 1.00 97.56 88 LEU A O 1
ATOM 721 N N . LEU A 1 89 ? -8.012 -10.014 -4.904 1.00 97.38 89 LEU A N 1
ATOM 722 C CA . LEU A 1 89 ? -7.644 -9.410 -6.200 1.00 97.38 89 LEU A CA 1
ATOM 723 C C . LEU A 1 89 ? -6.181 -9.639 -6.585 1.00 97.38 89 LEU A C 1
ATOM 725 O O . LEU A 1 89 ? -5.820 -9.517 -7.755 1.00 97.38 89 LEU A O 1
ATOM 729 N N . ILE A 1 90 ? -5.348 -10.046 -5.639 1.00 97.50 90 I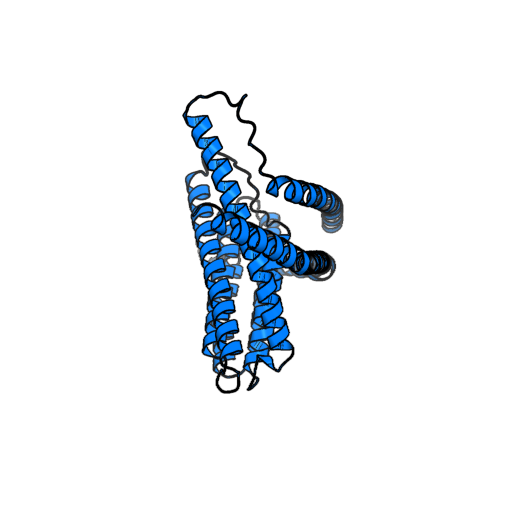LE A N 1
ATOM 730 C CA . ILE A 1 90 ? -3.969 -10.427 -5.908 1.00 97.50 90 ILE A CA 1
ATOM 731 C C . ILE A 1 90 ? -3.837 -11.550 -6.937 1.00 97.50 90 ILE A C 1
ATOM 733 O O . ILE A 1 90 ? -2.944 -11.520 -7.781 1.00 97.50 90 ILE A O 1
ATOM 737 N N . MET A 1 91 ? -4.758 -12.518 -6.907 1.00 97.94 91 MET A N 1
ATOM 738 C CA . MET A 1 91 ? -4.764 -13.652 -7.826 1.00 97.94 91 MET A CA 1
ATOM 739 C C . MET A 1 91 ? -5.048 -13.214 -9.269 1.00 97.94 91 MET A C 1
ATOM 741 O O . MET A 1 91 ? -4.235 -13.534 -10.137 1.00 97.94 91 MET A O 1
ATOM 745 N N . PRO A 1 92 ? -6.129 -12.462 -9.573 1.00 98.31 92 PRO A N 1
ATOM 746 C CA . PRO A 1 92 ? -6.355 -11.974 -10.925 1.00 98.31 92 PRO A CA 1
ATOM 747 C C . PRO A 1 92 ? -5.308 -10.948 -11.374 1.00 98.31 92 PRO A C 1
ATOM 749 O O . PRO A 1 92 ? -4.984 -10.949 -12.558 1.00 98.31 92 PRO A O 1
ATOM 752 N N . ILE A 1 93 ? -4.721 -10.130 -10.486 1.00 98.19 93 ILE A N 1
ATOM 753 C CA . ILE A 1 93 ? -3.589 -9.254 -10.855 1.00 98.19 93 ILE A CA 1
ATOM 754 C C . ILE A 1 93 ? -2.411 -10.104 -11.339 1.00 98.19 93 ILE A C 1
ATOM 756 O O . ILE A 1 93 ? -1.910 -9.890 -12.444 1.00 98.19 93 ILE A O 1
ATOM 760 N N . ALA A 1 94 ? -2.008 -11.101 -10.548 1.00 97.94 94 ALA A N 1
ATOM 761 C CA . ALA A 1 94 ? -0.901 -11.981 -10.897 1.00 97.94 94 ALA A CA 1
ATOM 762 C C . ALA A 1 94 ? -1.172 -12.769 -12.186 1.00 97.94 94 ALA A C 1
ATOM 764 O O . ALA A 1 94 ? -0.299 -12.873 -13.047 1.00 97.94 94 ALA A O 1
ATOM 765 N N . TRP A 1 95 ? -2.401 -13.259 -12.358 1.00 98.38 95 TRP A N 1
ATOM 766 C CA . TRP A 1 95 ? -2.842 -13.912 -13.588 1.00 98.38 95 TRP A CA 1
ATOM 767 C C . TRP A 1 95 ? -2.742 -12.965 -14.790 1.00 98.38 95 TRP A C 1
ATOM 769 O O . TRP A 1 95 ? -2.184 -13.331 -15.820 1.00 98.38 95 TRP A O 1
ATOM 779 N N . CYS A 1 96 ? -3.230 -11.729 -14.675 1.00 98.31 96 CYS A N 1
ATOM 780 C CA . CYS A 1 96 ? -3.159 -10.755 -15.764 1.00 98.31 96 CYS A CA 1
ATOM 781 C C . CYS A 1 96 ? -1.714 -10.455 -16.166 1.00 98.31 96 CYS A C 1
ATOM 783 O O . CYS A 1 96 ? -1.423 -10.427 -17.358 1.00 98.31 96 CYS A O 1
ATOM 785 N N . LEU A 1 97 ? -0.805 -10.292 -15.202 1.00 96.88 97 LEU A N 1
ATOM 786 C CA . LEU A 1 97 ? 0.621 -10.122 -15.493 1.00 96.88 97 LEU A CA 1
ATOM 787 C C . LEU A 1 97 ? 1.193 -11.359 -16.196 1.00 96.88 97 LEU A C 1
ATOM 789 O O . LEU A 1 97 ? 1.854 -11.221 -17.223 1.00 96.88 97 LEU A O 1
ATOM 793 N N . LYS A 1 98 ? 0.854 -12.563 -15.718 1.00 96.69 98 LYS A N 1
ATOM 794 C CA . LYS A 1 98 ? 1.362 -13.820 -16.280 1.00 96.69 98 LYS A CA 1
ATOM 795 C C . LYS A 1 98 ? 1.013 -14.024 -17.753 1.00 96.69 98 LYS A C 1
ATOM 797 O O . LYS A 1 98 ? 1.821 -14.539 -18.521 1.00 96.69 98 LYS A O 1
ATOM 802 N N . TYR A 1 99 ? -0.203 -13.650 -18.139 1.00 97.31 99 TYR A N 1
ATOM 803 C CA . TYR A 1 99 ? -0.702 -13.796 -19.509 1.00 97.31 99 TYR A CA 1
ATOM 804 C C . TYR A 1 99 ? -0.555 -12.515 -20.341 1.00 97.31 99 TYR A C 1
ATOM 806 O O . TYR A 1 99 ? -1.191 -12.386 -21.385 1.00 97.31 99 TYR A O 1
ATOM 814 N N . ASN A 1 100 ? 0.299 -11.582 -19.907 1.00 95.94 100 ASN A N 1
ATOM 815 C CA . ASN A 1 100 ? 0.609 -10.346 -20.622 1.00 95.94 100 ASN A CA 1
ATOM 816 C C . ASN A 1 100 ? -0.627 -9.459 -20.902 1.00 95.94 100 ASN A C 1
ATOM 818 O O . ASN A 1 100 ? -0.802 -8.917 -21.994 1.00 95.94 100 ASN A O 1
ATOM 822 N N . TYR A 1 101 ? -1.477 -9.276 -19.887 1.00 97.88 101 TYR A N 1
ATOM 823 C CA . TYR A 1 101 ? -2.580 -8.306 -19.850 1.00 97.88 101 TYR A CA 1
ATOM 824 C C . TYR A 1 101 ? -2.253 -7.124 -18.906 1.00 97.88 101 TYR A C 1
ATOM 826 O O . TYR A 1 101 ? -2.939 -6.921 -17.897 1.00 97.88 101 TYR A O 1
ATOM 834 N N . PRO A 1 102 ? -1.225 -6.305 -19.209 1.00 96.75 102 PRO A N 1
ATOM 835 C CA . PRO A 1 102 ? -0.691 -5.278 -18.302 1.00 96.75 102 PRO A CA 1
ATOM 836 C C . PRO A 1 102 ? -1.698 -4.165 -17.984 1.00 96.75 102 PRO A C 1
ATOM 838 O O . PRO A 1 102 ? -1.747 -3.658 -16.864 1.00 96.75 102 PRO A O 1
ATOM 841 N N . VAL A 1 103 ? -2.544 -3.802 -18.955 1.00 97.69 103 VAL A N 1
ATOM 842 C CA . VAL A 1 103 ? -3.601 -2.796 -18.770 1.00 97.69 103 VAL A CA 1
ATOM 843 C C . VAL A 1 103 ? -4.645 -3.293 -17.778 1.00 97.69 103 VAL A C 1
ATOM 845 O O . VAL A 1 103 ? -5.026 -2.555 -16.874 1.00 97.69 103 VAL A O 1
ATOM 848 N N . LEU A 1 104 ? -5.072 -4.552 -17.900 1.00 98.25 104 LEU A N 1
ATOM 849 C CA . LEU A 1 104 ? -6.040 -5.131 -16.975 1.00 98.25 104 LEU A CA 1
ATOM 850 C C . LEU A 1 104 ? -5.439 -5.279 -15.573 1.00 98.25 104 LEU A C 1
ATOM 852 O O . LEU A 1 104 ? -6.103 -4.932 -14.603 1.00 98.25 104 LEU A O 1
ATOM 856 N N . ALA A 1 105 ? -4.174 -5.697 -15.461 1.00 98.25 105 ALA A N 1
ATOM 857 C CA . ALA A 1 105 ? -3.461 -5.725 -14.183 1.00 98.25 105 ALA A CA 1
ATOM 858 C C . ALA A 1 105 ? -3.422 -4.335 -13.521 1.00 98.25 105 ALA A C 1
ATOM 860 O O . ALA A 1 105 ? -3.746 -4.203 -12.344 1.00 98.25 105 ALA A O 1
ATOM 861 N N . CYS A 1 106 ? -3.115 -3.284 -14.287 1.00 98.00 106 CYS A N 1
ATOM 862 C CA . CYS A 1 106 ? -3.153 -1.902 -13.809 1.00 98.00 106 CYS A CA 1
ATOM 863 C C . CYS A 1 106 ? -4.550 -1.485 -13.326 1.00 98.00 106 CYS A C 1
ATOM 865 O O . CYS A 1 106 ? -4.690 -0.971 -12.217 1.00 98.00 106 CYS A O 1
ATOM 867 N N . LEU A 1 107 ? -5.596 -1.762 -14.111 1.00 98.06 107 LEU A N 1
ATOM 868 C CA . LEU A 1 107 ? -6.977 -1.472 -13.718 1.00 98.06 107 LEU A CA 1
ATOM 869 C C . LEU A 1 107 ? -7.392 -2.237 -12.455 1.00 98.06 107 LEU A C 1
ATOM 871 O O . LEU A 1 107 ? -8.104 -1.681 -11.626 1.00 98.06 107 LEU A O 1
ATOM 875 N N . LEU A 1 108 ? -6.929 -3.476 -12.277 1.00 98.25 108 LEU A N 1
ATOM 876 C CA . LEU A 1 108 ? -7.183 -4.263 -11.071 1.00 98.25 108 LEU A CA 1
ATOM 877 C C . LEU A 1 108 ? -6.453 -3.706 -9.841 1.00 98.25 108 LEU A C 1
ATOM 879 O O . LEU A 1 108 ? -7.026 -3.724 -8.756 1.00 98.25 108 LEU A O 1
ATOM 883 N N . VAL A 1 109 ? -5.240 -3.164 -9.991 1.00 97.81 109 VAL A N 1
ATOM 884 C CA . VAL A 1 109 ? -4.544 -2.446 -8.905 1.00 97.81 109 VAL A CA 1
ATOM 885 C C . VAL A 1 109 ? -5.288 -1.156 -8.537 1.00 97.81 109 VAL A C 1
ATOM 887 O O . VAL A 1 109 ? -5.463 -0.860 -7.358 1.00 97.81 109 VAL A O 1
ATOM 890 N N . ILE A 1 110 ? -5.789 -0.408 -9.525 1.00 96.31 110 ILE A N 1
ATOM 891 C CA . ILE A 1 110 ? -6.621 0.781 -9.273 1.00 96.31 110 ILE A CA 1
ATOM 892 C C . ILE A 1 110 ? -7.935 0.383 -8.588 1.00 96.31 110 ILE A C 1
ATOM 894 O O . ILE A 1 110 ? -8.364 1.044 -7.645 1.00 96.31 110 ILE A O 1
ATOM 898 N N . LEU A 1 111 ? -8.562 -0.712 -9.024 1.00 96.75 111 LEU A N 1
ATOM 899 C CA . LEU A 1 111 ? -9.760 -1.255 -8.388 1.00 96.75 111 LEU A CA 1
ATOM 900 C C . LEU A 1 111 ? -9.476 -1.695 -6.947 1.00 96.75 111 LEU A C 1
ATOM 902 O O . LEU A 1 111 ? -10.301 -1.454 -6.074 1.00 96.75 111 LEU A O 1
ATOM 906 N N . HIS A 1 112 ? -8.316 -2.297 -6.681 1.00 96.62 112 HIS A N 1
ATOM 907 C CA . HIS A 1 112 ? -7.882 -2.629 -5.327 1.00 96.62 112 HIS A CA 1
ATOM 908 C C . HIS A 1 112 ? -7.814 -1.374 -4.441 1.00 96.62 112 HIS A C 1
ATOM 910 O O . HIS A 1 112 ? -8.442 -1.349 -3.386 1.00 96.62 112 HIS A O 1
ATOM 916 N N . ASP A 1 113 ? -7.127 -0.317 -4.891 1.00 94.62 113 ASP A N 1
ATOM 917 C CA . ASP A 1 113 ? -7.044 0.965 -4.166 1.00 94.62 113 ASP A CA 1
ATOM 918 C C . ASP A 1 113 ? -8.418 1.635 -3.992 1.00 94.62 113 ASP A C 1
ATOM 920 O O . ASP A 1 113 ? -8.686 2.299 -2.997 1.00 94.62 113 ASP A O 1
ATOM 924 N N . PHE A 1 114 ? -9.327 1.437 -4.943 1.00 93.81 114 PHE A N 1
ATOM 925 C CA . PHE A 1 114 ? -10.704 1.896 -4.822 1.00 93.81 114 PHE A CA 1
ATOM 926 C C . PHE A 1 114 ? -11.492 1.118 -3.760 1.00 93.81 114 PHE A C 1
ATOM 928 O O . PHE A 1 114 ? -12.246 1.718 -2.998 1.00 93.81 114 PHE A O 1
ATOM 935 N N . LEU A 1 115 ? -11.340 -0.206 -3.685 1.00 95.50 115 LEU A N 1
ATOM 936 C CA . LEU A 1 115 ? -12.050 -1.030 -2.702 1.00 95.50 115 LEU A CA 1
ATOM 937 C C . LEU A 1 115 ? -11.606 -0.749 -1.259 1.00 95.50 115 LEU A C 1
ATOM 939 O O . LEU A 1 115 ? -12.413 -0.922 -0.350 1.00 95.50 115 LEU A O 1
ATOM 943 N N . ASP A 1 116 ? -10.386 -0.248 -1.065 1.00 93.94 116 ASP A N 1
ATOM 944 C CA . ASP A 1 116 ? -9.899 0.317 0.204 1.00 93.94 116 ASP A CA 1
ATOM 945 C C . ASP A 1 116 ? -10.670 1.539 0.685 1.00 93.94 116 ASP A C 1
ATOM 947 O O . ASP A 1 116 ? -10.887 1.757 1.869 1.00 93.94 116 ASP A O 1
ATOM 951 N N . HIS A 1 117 ? -11.228 2.304 -0.238 1.00 92.38 117 HIS A N 1
ATOM 952 C CA . HIS A 1 117 ? -12.155 3.358 0.145 1.00 92.38 117 HIS A CA 1
ATOM 953 C C . HIS A 1 117 ? -13.535 2.806 0.499 1.00 92.38 117 HIS A C 1
ATOM 955 O O . HIS A 1 117 ? -14.233 3.363 1.353 1.00 92.38 117 HIS A O 1
ATOM 961 N N . VAL A 1 118 ? -13.946 1.722 -0.163 1.00 95.31 118 VAL A N 1
ATOM 962 C CA . VAL A 1 118 ? -15.277 1.128 -0.012 1.00 95.31 118 VAL A CA 1
ATOM 963 C C . VAL A 1 118 ? -15.450 0.466 1.351 1.00 95.31 118 VAL A C 1
ATOM 965 O O . VAL A 1 118 ? -16.502 0.665 1.959 1.00 95.31 118 VAL A O 1
ATOM 968 N N . ASP A 1 119 ? -14.469 -0.273 1.870 1.00 94.88 119 ASP A N 1
ATOM 969 C CA . ASP A 1 119 ? -14.614 -0.914 3.184 1.00 94.88 119 ASP A CA 1
ATOM 970 C C . ASP A 1 119 ? -14.766 0.116 4.323 1.00 94.88 119 ASP A C 1
ATOM 972 O O . ASP A 1 119 ? -15.637 -0.048 5.184 1.00 94.88 119 ASP A O 1
ATOM 976 N N . GLY A 1 120 ? -14.062 1.248 4.254 1.00 93.06 120 GLY A N 1
ATOM 977 C CA . GLY A 1 120 ? -14.217 2.383 5.158 1.00 93.06 120 GLY A CA 1
ATOM 978 C C . GLY A 1 120 ? -15.599 3.037 5.061 1.00 93.06 120 GLY A C 1
ATOM 979 O O . GLY A 1 120 ? -16.181 3.419 6.083 1.00 93.06 120 GLY A O 1
ATOM 980 N N . ILE A 1 121 ? -16.170 3.136 3.855 1.00 95.12 121 ILE A N 1
ATOM 981 C CA . ILE A 1 121 ? -17.554 3.601 3.655 1.00 95.12 121 ILE A CA 1
ATOM 982 C C . ILE A 1 121 ? -18.537 2.606 4.283 1.00 95.12 121 ILE A C 1
ATOM 984 O O . ILE A 1 121 ? -19.433 3.018 5.024 1.00 95.12 121 ILE A O 1
ATOM 988 N N . VAL A 1 122 ? -18.356 1.305 4.041 1.00 96.19 122 VAL A N 1
ATOM 989 C CA . VAL A 1 122 ? -19.199 0.240 4.604 1.00 96.19 122 VAL A CA 1
ATOM 990 C C . VAL A 1 122 ? -19.154 0.269 6.129 1.00 96.19 122 VAL A C 1
ATOM 992 O O . VAL A 1 122 ? -20.212 0.266 6.757 1.00 96.19 122 VAL A O 1
ATOM 995 N N . ALA A 1 123 ? -17.971 0.395 6.735 1.00 94.75 123 ALA A N 1
ATOM 996 C CA . ALA A 1 123 ? -17.818 0.516 8.183 1.00 94.75 123 ALA A CA 1
ATOM 997 C C . ALA A 1 123 ? -18.591 1.724 8.743 1.00 94.75 123 ALA A C 1
ATOM 999 O O . ALA A 1 123 ? -19.349 1.579 9.705 1.00 94.75 123 ALA A O 1
ATOM 1000 N N . LYS A 1 124 ? -18.467 2.908 8.123 1.00 93.62 124 LYS A N 1
ATOM 1001 C CA . LYS A 1 124 ? -19.196 4.121 8.547 1.00 93.62 124 LYS A CA 1
ATOM 1002 C C . LYS A 1 124 ? -20.713 3.953 8.427 1.00 93.62 124 LYS A C 1
ATOM 1004 O O . LYS A 1 124 ? -21.446 4.292 9.359 1.00 93.62 124 LYS A O 1
ATOM 1009 N N . VAL A 1 125 ? -21.191 3.429 7.298 1.00 95.50 125 VAL A N 1
ATOM 1010 C CA . VAL A 1 125 ? -22.626 3.228 7.039 1.00 95.50 125 VAL A CA 1
ATOM 1011 C C . VAL A 1 125 ? -23.214 2.201 8.004 1.00 95.50 125 VAL A C 1
ATOM 1013 O O . VAL A 1 125 ? -24.259 2.449 8.603 1.00 95.50 125 VAL A O 1
ATOM 1016 N N . GLN A 1 126 ? -22.536 1.076 8.220 1.00 94.31 126 GLN A N 1
ATOM 1017 C CA . GLN A 1 126 ? -23.018 0.031 9.122 1.00 94.31 126 GLN A CA 1
ATOM 1018 C C . GLN A 1 126 ? -22.999 0.476 10.583 1.00 94.31 126 GLN A C 1
ATOM 1020 O O . GLN A 1 126 ? -23.965 0.215 11.301 1.00 94.31 126 GLN A O 1
ATOM 1025 N N . LYS A 1 127 ? -21.972 1.229 10.997 1.00 93.88 127 LYS A N 1
ATOM 1026 C CA . LYS A 1 127 ? -21.927 1.871 12.315 1.00 93.88 127 LYS A CA 1
ATOM 1027 C C . LYS A 1 127 ? -23.136 2.788 12.538 1.00 93.88 127 LYS A C 1
ATOM 1029 O O . LYS A 1 127 ? -23.727 2.768 13.614 1.00 93.88 127 LYS A O 1
ATOM 1034 N N . ARG A 1 128 ? -23.535 3.560 11.518 1.00 93.75 128 ARG A N 1
ATOM 1035 C CA . ARG A 1 128 ? -24.715 4.442 11.568 1.00 93.75 128 ARG A CA 1
ATOM 1036 C C . ARG A 1 128 ? -26.033 3.666 11.641 1.00 93.75 128 ARG A C 1
ATOM 1038 O O . ARG A 1 128 ? -26.915 4.069 12.388 1.00 93.75 128 ARG A O 1
ATOM 1045 N N . LEU A 1 129 ? -26.188 2.608 10.844 1.00 94.62 129 LEU A N 1
ATOM 1046 C CA . LEU A 1 129 ? -27.460 1.884 10.714 1.00 94.62 129 LEU A CA 1
ATOM 1047 C C . LEU A 1 129 ? -27.727 0.910 11.857 1.00 94.62 129 LEU A C 1
ATOM 1049 O O . LEU A 1 129 ? -28.876 0.737 12.253 1.00 94.62 129 LEU A O 1
ATOM 1053 N N . TYR A 1 130 ? -26.685 0.253 12.355 1.00 93.12 130 TYR A N 1
ATOM 1054 C CA . TYR A 1 130 ? -26.844 -0.864 13.275 1.00 93.12 130 TYR A CA 1
ATOM 1055 C C . TYR A 1 130 ? -26.238 -0.583 14.671 1.00 93.12 130 TYR A C 1
ATOM 1057 O O . TYR A 1 130 ? -26.600 -1.256 15.633 1.00 93.12 130 TYR A O 1
ATOM 1065 N N . GLY A 1 131 ? -25.378 0.434 14.820 1.00 91.56 131 GLY A N 1
ATOM 1066 C CA . GLY A 1 131 ? -24.806 0.870 16.103 1.00 91.56 131 GLY A CA 1
ATOM 1067 C C . GLY A 1 131 ? -23.288 0.679 16.218 1.00 91.56 131 GLY A C 1
ATOM 1068 O O . GLY A 1 131 ? -22.647 0.069 15.365 1.00 91.56 131 GLY A O 1
ATOM 1069 N N . GLU A 1 132 ? -22.690 1.214 17.291 1.00 85.00 132 GLU A N 1
ATOM 1070 C CA . GLU A 1 132 ? -21.224 1.292 17.442 1.00 85.00 132 GLU A CA 1
ATOM 1071 C C . GLU A 1 132 ? -20.524 -0.035 17.779 1.00 85.00 132 GLU A C 1
ATOM 1073 O O . GLU A 1 132 ? -19.327 -0.154 17.541 1.00 85.00 132 GLU A O 1
ATOM 1078 N N . ASN A 1 133 ? -21.248 -1.030 18.299 1.00 80.00 133 ASN A N 1
ATOM 1079 C CA . ASN A 1 133 ? -20.660 -2.216 18.941 1.00 80.00 133 ASN A CA 1
ATOM 1080 C C . ASN A 1 133 ? -20.746 -3.505 18.110 1.00 80.00 133 ASN A C 1
ATOM 1082 O O . ASN A 1 133 ? -20.712 -4.598 18.671 1.00 80.00 133 ASN A O 1
ATOM 1086 N N . ILE A 1 134 ? -20.923 -3.409 16.793 1.00 84.81 134 ILE A N 1
ATOM 1087 C CA . ILE A 1 134 ? -21.219 -4.600 15.981 1.00 84.81 134 ILE A CA 1
ATOM 1088 C C . ILE A 1 134 ? -19.961 -5.256 15.443 1.00 84.81 134 ILE A C 1
ATOM 1090 O O . ILE A 1 134 ? -19.833 -6.475 15.509 1.00 84.81 134 ILE A O 1
ATOM 1094 N N . ASP A 1 135 ? -19.050 -4.455 14.906 1.00 86.19 135 ASP A N 1
ATOM 1095 C CA . ASP A 1 135 ? -17.744 -4.928 14.474 1.00 86.19 135 ASP A CA 1
ATOM 1096 C C . ASP A 1 135 ? -16.692 -4.437 15.454 1.00 86.19 135 ASP A C 1
ATOM 1098 O O . ASP A 1 135 ? -16.781 -3.318 15.957 1.00 86.19 135 ASP A O 1
ATOM 1102 N N . ASP A 1 136 ? -15.682 -5.264 15.708 1.00 87.69 136 ASP A N 1
ATOM 1103 C CA . ASP A 1 136 ? -14.521 -4.841 16.478 1.00 87.69 136 ASP A CA 1
ATOM 1104 C C . ASP A 1 136 ? -13.681 -3.868 15.628 1.00 87.69 136 ASP A C 1
ATOM 1106 O O . ASP A 1 136 ? -13.032 -4.306 14.668 1.00 87.69 136 ASP A O 1
ATOM 1110 N N . PRO A 1 137 ? -13.654 -2.560 15.955 1.00 86.25 137 PRO A N 1
ATOM 1111 C CA . PRO A 1 137 ? -12.932 -1.574 15.157 1.00 86.25 137 PRO A CA 1
ATOM 1112 C C . PRO A 1 137 ? -11.416 -1.803 15.192 1.00 86.25 137 PRO A C 1
ATOM 1114 O O . PRO A 1 137 ? -10.715 -1.406 14.263 1.00 86.25 137 PRO A O 1
ATOM 1117 N N . VAL A 1 138 ? -10.901 -2.453 16.245 1.00 88.19 138 VAL A N 1
ATOM 1118 C CA . VAL A 1 138 ? -9.473 -2.766 16.382 1.00 88.19 138 VAL A CA 1
ATOM 1119 C C . VAL A 1 138 ? -9.086 -3.871 15.409 1.00 88.19 138 VAL A C 1
ATOM 1121 O O . VAL A 1 138 ? -8.068 -3.755 14.730 1.00 88.19 138 VAL A O 1
ATOM 1124 N N . LEU A 1 139 ? -9.911 -4.917 15.316 1.00 90.44 139 LEU A N 1
ATOM 1125 C CA . LEU A 1 139 ? -9.701 -5.993 14.354 1.00 90.44 139 LEU A CA 1
ATOM 1126 C C . LEU A 1 139 ? -9.851 -5.478 12.923 1.00 90.44 139 LEU A C 1
ATOM 1128 O O . LEU A 1 139 ? -8.974 -5.744 12.111 1.00 90.44 139 LEU A O 1
ATOM 1132 N N . GLY A 1 140 ? -10.907 -4.714 12.626 1.00 90.94 140 GLY A N 1
ATOM 1133 C CA . GLY A 1 140 ? -11.134 -4.173 11.283 1.00 90.94 140 GLY A CA 1
ATOM 1134 C C . GLY A 1 140 ? -9.973 -3.301 10.802 1.00 90.94 140 GLY A C 1
ATOM 1135 O O . GLY A 1 140 ? -9.395 -3.572 9.755 1.00 90.94 140 GLY A O 1
ATOM 1136 N N . GLY A 1 141 ? -9.545 -2.329 11.617 1.00 89.94 141 GLY A N 1
ATOM 1137 C CA . GLY A 1 141 ? -8.414 -1.463 11.267 1.00 89.94 141 GLY A CA 1
ATOM 1138 C C . GLY A 1 141 ? -7.060 -2.184 11.203 1.00 89.94 141 GLY A C 1
ATOM 1139 O O . GLY A 1 141 ? -6.157 -1.736 10.500 1.00 89.94 141 GLY A O 1
ATOM 1140 N N . PHE A 1 142 ? -6.889 -3.295 11.928 1.00 92.75 142 PHE A N 1
ATOM 1141 C CA . PHE A 1 142 ? -5.718 -4.160 11.771 1.00 92.75 142 PHE A CA 1
ATOM 1142 C C . PHE A 1 142 ? -5.773 -4.944 10.457 1.00 92.75 142 PHE A C 1
ATOM 1144 O O . PHE A 1 142 ? -4.785 -4.951 9.726 1.00 92.75 142 PHE A O 1
ATOM 1151 N N . MET A 1 143 ? -6.905 -5.596 10.177 1.00 94.00 143 MET A N 1
ATOM 1152 C CA . MET A 1 143 ? -7.084 -6.452 9.006 1.00 94.00 143 MET A CA 1
ATOM 1153 C C . MET A 1 143 ? -6.896 -5.674 7.711 1.00 94.00 143 MET A C 1
ATOM 1155 O O . MET A 1 143 ? -6.161 -6.147 6.851 1.00 94.00 143 MET A O 1
ATOM 1159 N N . ASP A 1 144 ? -7.494 -4.489 7.614 1.00 93.06 144 ASP A N 1
ATOM 1160 C CA . ASP A 1 144 ? -7.347 -3.567 6.488 1.00 93.06 144 ASP A CA 1
ATOM 1161 C C . ASP A 1 144 ? -5.870 -3.237 6.220 1.00 93.06 144 ASP A C 1
ATOM 1163 O O . ASP A 1 144 ? -5.275 -3.681 5.233 1.00 93.06 144 ASP A O 1
ATOM 1167 N N . ALA A 1 145 ? -5.215 -2.633 7.214 1.00 92.19 145 ALA A N 1
ATOM 1168 C CA . ALA A 1 145 ? -3.821 -2.229 7.103 1.00 92.19 145 ALA A CA 1
ATOM 1169 C C . ALA A 1 145 ? -2.838 -3.398 6.910 1.00 92.19 145 ALA A C 1
ATOM 1171 O O . ALA A 1 145 ? -1.729 -3.170 6.428 1.00 92.19 145 ALA A O 1
ATOM 1172 N N . PHE A 1 146 ? -3.167 -4.617 7.353 1.00 94.12 146 PHE A N 1
ATOM 1173 C CA . PHE A 1 146 ? -2.329 -5.809 7.181 1.00 94.12 146 PHE A CA 1
ATOM 1174 C C . PHE A 1 146 ? -2.513 -6.439 5.797 1.00 94.12 146 PHE A C 1
ATOM 1176 O O . PHE A 1 146 ? -1.526 -6.810 5.157 1.00 94.12 146 PHE A O 1
ATOM 1183 N N . CYS A 1 147 ? -3.755 -6.512 5.316 1.00 96.06 147 CYS A N 1
ATOM 1184 C CA . CYS A 1 147 ? -4.086 -7.019 3.988 1.00 96.06 147 CYS A CA 1
ATOM 1185 C C . CYS A 1 147 ? -3.409 -6.203 2.883 1.00 96.06 147 CYS A C 1
ATOM 1187 O O . CYS A 1 147 ? -2.852 -6.799 1.962 1.00 96.06 147 CYS A O 1
ATOM 1189 N N . ASP A 1 148 ? -3.329 -4.877 3.021 1.00 94.69 148 ASP A N 1
ATOM 1190 C CA . ASP A 1 148 ? -2.600 -4.032 2.063 1.00 94.69 148 ASP A CA 1
ATOM 1191 C C . ASP A 1 148 ? -1.129 -4.413 1.937 1.00 94.69 148 ASP A C 1
ATOM 1193 O O . ASP A 1 148 ? -0.564 -4.403 0.845 1.00 94.69 148 ASP A O 1
ATOM 1197 N N . LYS A 1 149 ? -0.485 -4.781 3.053 1.00 94.75 149 LYS A N 1
ATOM 1198 C CA . LYS A 1 149 ? 0.926 -5.196 3.039 1.00 94.75 149 LYS A CA 1
ATOM 1199 C C . LYS A 1 149 ? 1.097 -6.493 2.278 1.00 94.75 149 LYS A C 1
ATOM 1201 O O . LYS A 1 149 ? 2.020 -6.603 1.476 1.00 94.75 149 LYS A O 1
ATOM 1206 N N . ILE A 1 150 ? 0.194 -7.447 2.500 1.00 96.25 150 ILE A N 1
ATOM 1207 C CA . ILE A 1 150 ? 0.175 -8.709 1.763 1.00 96.25 150 ILE A CA 1
ATOM 1208 C C . ILE A 1 150 ? 0.037 -8.416 0.270 1.00 96.25 150 ILE A C 1
ATOM 1210 O O . ILE A 1 150 ? 0.886 -8.852 -0.508 1.00 96.25 150 ILE A O 1
ATOM 1214 N N . VAL A 1 151 ? -0.972 -7.638 -0.129 1.00 96.50 151 VAL A N 1
ATOM 1215 C CA . VAL A 1 151 ? -1.204 -7.351 -1.547 1.00 96.50 151 VAL A CA 1
ATOM 1216 C C . VAL A 1 151 ? -0.002 -6.656 -2.177 1.00 96.50 151 VAL A C 1
ATOM 1218 O O . VAL A 1 151 ? 0.494 -7.121 -3.203 1.00 96.50 151 VAL A O 1
ATOM 1221 N N . ASN A 1 152 ? 0.540 -5.619 -1.537 1.00 96.19 152 ASN A N 1
ATOM 1222 C CA . ASN A 1 152 ? 1.684 -4.881 -2.069 1.00 96.19 152 ASN A CA 1
ATOM 1223 C C . ASN A 1 152 ? 2.922 -5.775 -2.238 1.00 96.19 152 ASN A C 1
ATOM 1225 O O . ASN A 1 152 ? 3.556 -5.739 -3.294 1.00 96.19 152 ASN A O 1
ATOM 1229 N N . ILE A 1 153 ? 3.243 -6.617 -1.246 1.00 97.81 153 ILE A N 1
ATOM 1230 C CA . ILE A 1 153 ? 4.401 -7.528 -1.288 1.00 97.81 153 ILE A CA 1
ATOM 1231 C C . ILE A 1 153 ? 4.287 -8.518 -2.449 1.00 97.81 153 ILE A C 1
ATOM 1233 O O . ILE A 1 153 ? 5.233 -8.703 -3.213 1.00 97.81 153 ILE A O 1
ATOM 1237 N N . PHE A 1 154 ? 3.138 -9.163 -2.595 1.00 98.25 154 PHE A N 1
ATOM 1238 C CA . PHE A 1 154 ? 2.941 -10.197 -3.609 1.00 98.25 154 PHE A CA 1
ATOM 1239 C C . PHE A 1 154 ? 2.744 -9.610 -5.017 1.00 98.25 154 PHE A C 1
ATOM 1241 O O . PHE A 1 154 ? 3.205 -10.213 -5.989 1.00 98.25 154 PHE A O 1
ATOM 1248 N N . CYS A 1 155 ? 2.129 -8.431 -5.155 1.00 97.69 155 CYS A N 1
ATOM 1249 C CA . CYS A 1 155 ? 2.090 -7.707 -6.428 1.00 97.69 155 CYS A CA 1
ATOM 1250 C C . CYS A 1 155 ? 3.508 -7.326 -6.877 1.00 97.69 155 CYS A C 1
ATOM 1252 O O . CYS A 1 155 ? 3.883 -7.615 -8.012 1.00 97.69 155 CYS A O 1
ATOM 1254 N N . LEU A 1 156 ? 4.328 -6.769 -5.976 1.00 97.56 156 LEU A N 1
ATOM 1255 C CA . LEU A 1 156 ? 5.747 -6.489 -6.229 1.00 97.56 156 LEU A CA 1
ATOM 1256 C C . LEU A 1 156 ? 6.523 -7.739 -6.631 1.00 97.56 156 LEU A C 1
ATOM 1258 O O . LEU A 1 156 ? 7.270 -7.721 -7.607 1.00 97.56 156 LEU A O 1
ATOM 1262 N N . TRP A 1 157 ? 6.334 -8.824 -5.882 1.00 98.06 157 TRP A N 1
ATOM 1263 C CA . TRP A 1 157 ? 6.958 -10.105 -6.177 1.00 98.06 157 TRP A CA 1
ATOM 1264 C C . TRP A 1 157 ? 6.591 -10.593 -7.579 1.00 98.06 157 TRP A C 1
ATOM 1266 O O . TRP A 1 157 ? 7.468 -10.989 -8.342 1.00 98.06 157 TRP A O 1
ATOM 1276 N N . THR A 1 158 ? 5.313 -10.512 -7.950 1.00 97.75 158 THR A N 1
ATOM 1277 C CA . THR A 1 158 ? 4.847 -10.956 -9.267 1.00 97.75 158 THR A CA 1
ATOM 1278 C C . THR A 1 158 ? 5.396 -10.081 -10.391 1.00 97.75 158 THR A C 1
ATOM 1280 O O . THR A 1 158 ? 5.872 -10.610 -11.391 1.00 97.75 158 THR A O 1
ATOM 1283 N N . ILE A 1 159 ? 5.418 -8.756 -10.210 1.00 97.19 159 ILE A N 1
ATOM 1284 C CA . ILE A 1 159 ? 6.060 -7.831 -11.155 1.00 97.19 159 ILE A CA 1
ATOM 1285 C C . ILE A 1 159 ? 7.530 -8.213 -11.345 1.00 97.19 159 ILE A C 1
ATOM 1287 O O . ILE A 1 159 ? 8.000 -8.266 -12.478 1.00 97.19 159 ILE A O 1
ATOM 1291 N N . LEU A 1 160 ? 8.254 -8.522 -10.265 1.00 96.81 160 LEU A N 1
ATOM 1292 C CA . LEU A 1 160 ? 9.662 -8.907 -10.341 1.00 96.81 160 LEU A CA 1
ATOM 1293 C C . LEU A 1 160 ? 9.875 -10.202 -11.143 1.00 96.81 160 LEU A C 1
ATOM 1295 O O . LEU A 1 160 ? 10.840 -10.285 -11.899 1.00 96.81 160 LEU A O 1
ATOM 1299 N N . GLN A 1 161 ? 8.979 -11.183 -11.000 1.00 96.75 161 GLN A N 1
ATOM 1300 C CA . GLN A 1 161 ? 9.041 -12.454 -11.732 1.00 96.75 161 GLN A CA 1
ATOM 1301 C C . GLN A 1 161 ? 8.728 -12.295 -13.225 1.00 96.75 161 GLN A C 1
ATOM 1303 O O . GLN A 1 161 ? 9.376 -12.927 -14.056 1.00 96.75 161 GLN A O 1
ATOM 1308 N N . GLU A 1 162 ? 7.760 -11.446 -13.574 1.00 95.81 162 GLU A N 1
ATOM 1309 C CA . GLU A 1 162 ? 7.314 -11.272 -14.964 1.00 95.81 162 GLU A CA 1
ATOM 1310 C C . GLU A 1 162 ? 8.072 -10.151 -15.708 1.00 95.81 162 GLU A C 1
ATOM 1312 O O . GLU A 1 162 ? 7.903 -9.964 -16.911 1.00 95.81 162 GLU A O 1
ATOM 1317 N N . THR A 1 163 ? 8.954 -9.407 -15.030 1.00 95.06 163 THR A N 1
ATOM 1318 C CA . THR A 1 163 ? 9.788 -8.373 -15.662 1.00 95.06 163 THR A CA 1
ATOM 1319 C C . THR A 1 163 ? 10.873 -8.999 -16.547 1.00 95.06 163 THR A C 1
ATOM 1321 O O . THR A 1 163 ? 11.774 -9.695 -16.077 1.00 95.06 163 THR A O 1
ATOM 1324 N N . HIS A 1 164 ? 10.857 -8.688 -17.847 1.00 92.56 164 HIS A N 1
ATOM 1325 C CA . HIS A 1 164 ? 11.880 -9.143 -18.791 1.00 92.56 164 HIS A CA 1
ATOM 1326 C C . HIS A 1 164 ? 13.180 -8.322 -18.690 1.00 92.56 164 HIS A C 1
ATOM 1328 O O . HIS A 1 164 ? 13.338 -7.270 -19.309 1.00 92.56 164 HIS A O 1
ATOM 1334 N N . PHE A 1 165 ? 14.169 -8.837 -17.956 1.00 93.38 165 PHE A N 1
ATOM 1335 C CA . PHE A 1 165 ? 15.465 -8.164 -17.776 1.00 93.38 165 PHE A CA 1
ATOM 1336 C C . PHE A 1 165 ? 16.442 -8.299 -18.955 1.00 93.38 165 PHE A C 1
ATOM 1338 O O . PHE A 1 165 ? 17.467 -7.622 -18.963 1.00 93.38 165 PHE A O 1
ATOM 1345 N N . ALA A 1 166 ? 16.145 -9.130 -19.960 1.00 92.88 166 ALA A N 1
ATOM 1346 C CA . ALA A 1 166 ? 17.085 -9.468 -21.037 1.00 92.88 166 ALA A CA 1
ATOM 1347 C C . ALA A 1 166 ? 17.565 -8.257 -21.864 1.00 92.88 166 ALA A C 1
ATOM 1349 O O . ALA A 1 166 ? 18.691 -8.255 -22.349 1.00 92.88 166 ALA A O 1
ATOM 1350 N N . GLN A 1 167 ? 16.725 -7.229 -22.017 1.00 91.06 167 GLN A N 1
ATOM 1351 C CA . GLN A 1 167 ? 17.045 -6.015 -22.784 1.00 91.06 167 GLN A CA 1
ATOM 1352 C C . GLN A 1 167 ? 17.440 -4.824 -21.903 1.00 91.06 167 GLN A C 1
ATOM 1354 O O . GLN A 1 167 ? 17.639 -3.715 -22.398 1.00 91.06 167 GLN A O 1
ATOM 1359 N N . THR A 1 168 ? 17.521 -5.027 -20.590 1.00 92.38 168 THR A N 1
ATOM 1360 C CA . THR A 1 168 ? 17.858 -3.975 -19.632 1.00 92.38 168 THR A CA 1
ATOM 1361 C C . THR A 1 168 ? 19.327 -4.101 -19.244 1.00 92.38 168 THR A C 1
ATOM 1363 O O . THR A 1 168 ? 19.843 -5.206 -19.082 1.00 92.38 168 THR A O 1
ATOM 1366 N N . SER A 1 169 ? 20.023 -2.973 -19.083 1.00 95.25 169 SER A N 1
ATOM 1367 C CA . SER A 1 169 ? 21.406 -2.999 -18.603 1.00 95.25 169 SER A CA 1
ATOM 1368 C C . SER A 1 169 ? 21.485 -3.643 -17.215 1.00 95.25 169 SER A C 1
ATOM 1370 O O . SER A 1 169 ? 20.638 -3.402 -16.353 1.00 95.25 169 SER A O 1
ATOM 1372 N N . THR A 1 170 ? 22.526 -4.441 -16.967 1.00 95.50 170 THR A N 1
ATOM 1373 C CA . THR A 1 170 ? 22.696 -5.180 -15.703 1.00 95.50 170 THR A CA 1
ATOM 1374 C C . THR A 1 170 ? 22.591 -4.272 -14.479 1.00 95.50 170 THR A C 1
ATOM 1376 O O . THR A 1 170 ? 21.979 -4.645 -13.483 1.00 95.50 170 THR A O 1
ATOM 1379 N N . LEU A 1 171 ? 23.143 -3.056 -14.561 1.00 95.81 171 LEU A N 1
ATOM 1380 C CA . LEU A 1 171 ? 23.102 -2.085 -13.469 1.00 95.81 171 LEU A CA 1
ATOM 1381 C C . LEU A 1 171 ? 21.670 -1.638 -13.141 1.00 95.81 171 LEU A C 1
ATOM 1383 O O . LEU A 1 171 ? 21.309 -1.581 -11.967 1.00 95.81 171 LEU A O 1
ATOM 1387 N N . VAL A 1 172 ? 20.852 -1.351 -14.158 1.00 94.88 172 VAL A N 1
ATOM 1388 C CA . VAL A 1 172 ? 19.451 -0.946 -13.966 1.00 94.88 172 VAL A CA 1
ATOM 1389 C C . VAL A 1 172 ? 18.631 -2.116 -13.424 1.00 94.88 172 VAL A C 1
ATOM 1391 O O . VAL A 1 172 ? 17.867 -1.928 -12.480 1.00 94.88 172 VAL A O 1
ATOM 1394 N N . SER A 1 173 ? 18.852 -3.329 -13.938 1.00 95.38 173 SER A N 1
ATOM 1395 C CA . SER A 1 173 ? 18.207 -4.548 -13.434 1.00 95.38 173 SER A CA 1
ATOM 1396 C C . SER A 1 173 ? 18.519 -4.786 -11.953 1.00 95.38 173 SER A C 1
ATOM 1398 O O . SER A 1 173 ? 17.602 -4.975 -11.158 1.00 95.38 173 SER A O 1
ATOM 1400 N N . ILE A 1 174 ? 19.795 -4.705 -11.551 1.00 96.69 174 ILE A N 1
ATOM 1401 C CA . ILE A 1 174 ? 20.206 -4.830 -10.142 1.00 96.69 174 ILE A CA 1
ATOM 1402 C C . ILE A 1 174 ? 19.570 -3.723 -9.298 1.00 96.69 174 ILE A C 1
ATOM 1404 O O . ILE A 1 174 ? 19.020 -4.011 -8.237 1.00 96.69 174 ILE A O 1
ATOM 1408 N N . GLY A 1 175 ? 19.606 -2.472 -9.766 1.00 95.88 175 GLY A N 1
ATOM 1409 C CA . GLY A 1 175 ? 19.010 -1.342 -9.055 1.00 95.88 175 GLY A CA 1
ATOM 1410 C C . GLY A 1 175 ? 17.512 -1.529 -8.808 1.00 95.88 175 GLY A C 1
ATOM 1411 O O . GLY A 1 175 ? 17.040 -1.315 -7.692 1.00 95.88 175 GLY A O 1
ATOM 1412 N N . PHE A 1 176 ? 16.772 -2.000 -9.812 1.00 96.31 176 PHE A N 1
ATOM 1413 C CA . PHE A 1 176 ? 15.345 -2.289 -9.688 1.00 96.31 176 PHE A CA 1
ATOM 1414 C C . PHE A 1 176 ? 15.050 -3.466 -8.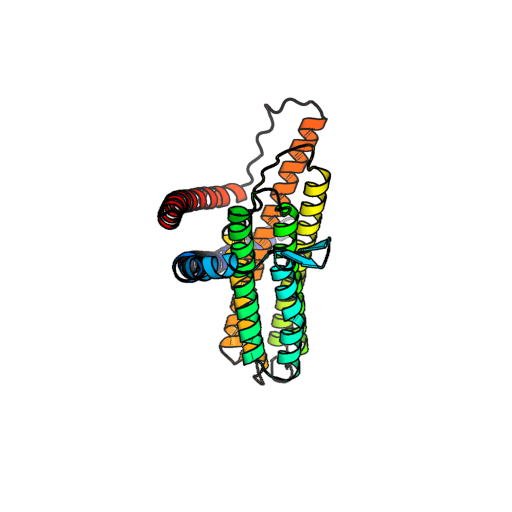754 1.00 96.31 176 PHE A C 1
ATOM 1416 O O . PHE A 1 176 ? 14.131 -3.388 -7.939 1.00 96.31 176 PHE A O 1
ATOM 1423 N N . ILE A 1 177 ? 15.846 -4.536 -8.827 1.00 97.12 177 ILE A N 1
ATOM 1424 C CA . ILE A 1 177 ? 15.737 -5.682 -7.917 1.00 97.12 177 ILE A CA 1
ATOM 1425 C C . ILE A 1 177 ? 15.938 -5.223 -6.468 1.00 97.12 177 ILE A C 1
ATOM 1427 O O . ILE A 1 177 ? 15.111 -5.520 -5.606 1.00 97.12 177 ILE A O 1
ATOM 1431 N N . VAL A 1 178 ? 16.997 -4.451 -6.201 1.00 97.56 178 VAL A N 1
ATOM 1432 C CA . VAL A 1 178 ? 17.282 -3.895 -4.869 1.00 97.56 178 VAL A CA 1
ATOM 1433 C C . VAL A 1 178 ? 16.141 -2.995 -4.394 1.00 97.56 178 VAL A C 1
ATOM 1435 O O . VAL A 1 178 ? 15.714 -3.118 -3.245 1.00 97.56 178 VAL A O 1
ATOM 1438 N N . LEU A 1 179 ? 15.610 -2.133 -5.266 1.00 96.81 179 LEU A N 1
ATOM 1439 C CA . LEU A 1 179 ? 14.458 -1.279 -4.967 1.00 96.81 179 LEU A CA 1
ATOM 1440 C C . LEU A 1 179 ? 13.242 -2.108 -4.521 1.00 96.81 179 LEU A C 1
ATOM 1442 O O . LEU A 1 179 ? 12.693 -1.859 -3.447 1.00 96.81 179 LEU A O 1
ATOM 1446 N N . CYS A 1 180 ? 12.856 -3.122 -5.302 1.00 97.50 180 CYS A N 1
ATOM 1447 C CA . CYS A 1 180 ? 11.696 -3.965 -5.002 1.00 97.50 180 CYS A CA 1
ATOM 1448 C C . CYS A 1 180 ? 11.880 -4.742 -3.692 1.00 97.50 180 CYS A C 1
ATOM 1450 O O . CYS A 1 180 ? 10.994 -4.722 -2.838 1.00 97.50 180 CYS A O 1
ATOM 1452 N N . TYR A 1 181 ? 13.042 -5.372 -3.486 1.00 98.19 181 TYR A N 1
ATOM 1453 C CA . TYR A 1 181 ? 13.322 -6.102 -2.246 1.00 98.19 181 TYR A CA 1
ATOM 1454 C C . TYR A 1 181 ? 13.396 -5.191 -1.018 1.00 98.19 181 TYR A C 1
ATOM 1456 O O . TYR A 1 181 ? 12.980 -5.602 0.065 1.00 98.19 181 TYR A O 1
ATOM 1464 N N . THR A 1 182 ? 13.867 -3.951 -1.174 1.00 97.38 182 THR A N 1
ATOM 1465 C CA . THR A 1 182 ? 13.862 -2.966 -0.083 1.00 97.38 182 THR A CA 1
ATOM 1466 C C . THR A 1 182 ? 12.433 -2.648 0.349 1.00 97.38 182 THR A C 1
ATOM 1468 O O . THR A 1 182 ? 12.146 -2.647 1.545 1.00 97.38 182 THR A O 1
ATOM 1471 N N . ILE A 1 183 ? 11.516 -2.441 -0.602 1.00 96.62 183 ILE A N 1
ATOM 1472 C CA . ILE A 1 183 ? 10.102 -2.184 -0.292 1.00 96.62 183 ILE A CA 1
ATOM 1473 C C . ILE A 1 183 ? 9.450 -3.416 0.330 1.00 96.62 183 ILE A C 1
ATOM 1475 O O . ILE A 1 183 ? 8.818 -3.288 1.373 1.00 96.62 183 ILE A O 1
ATOM 1479 N N . ILE A 1 184 ? 9.664 -4.612 -0.227 1.00 97.56 184 ILE A N 1
ATOM 1480 C CA . ILE A 1 184 ? 9.154 -5.864 0.356 1.00 97.56 184 ILE A CA 1
ATOM 1481 C C . ILE A 1 184 ? 9.625 -6.019 1.810 1.00 97.56 184 ILE A C 1
ATOM 1483 O O . ILE A 1 184 ? 8.822 -6.336 2.690 1.00 97.56 184 ILE A O 1
ATOM 1487 N N . GLY A 1 185 ? 10.906 -5.757 2.086 1.00 97.19 185 GLY A N 1
ATOM 1488 C CA . GLY A 1 185 ? 11.464 -5.811 3.437 1.00 97.19 185 GLY A CA 1
ATOM 1489 C C . GLY A 1 185 ? 10.830 -4.788 4.384 1.00 97.19 185 GLY A C 1
ATOM 1490 O O . GLY A 1 185 ? 10.463 -5.138 5.508 1.00 97.19 185 GLY A O 1
ATOM 1491 N N . LEU A 1 186 ? 10.647 -3.545 3.928 1.00 95.69 186 LEU A N 1
ATOM 1492 C CA . LEU A 1 186 ? 10.003 -2.484 4.709 1.00 95.69 186 LEU A CA 1
ATOM 1493 C C . LEU A 1 186 ? 8.524 -2.784 4.985 1.00 95.69 186 LEU A C 1
ATOM 1495 O O . LEU A 1 186 ? 8.095 -2.664 6.133 1.00 95.69 186 LEU A O 1
ATOM 1499 N N . GLU A 1 187 ? 7.758 -3.234 3.989 1.00 95.50 187 GLU A N 1
ATOM 1500 C CA . GLU A 1 187 ? 6.350 -3.605 4.170 1.00 95.50 187 GLU A CA 1
ATOM 1501 C C . GLU A 1 187 ? 6.203 -4.805 5.103 1.00 95.50 187 GLU A C 1
ATOM 1503 O O . GLU A 1 187 ? 5.325 -4.804 5.966 1.00 95.50 187 GLU A O 1
ATOM 1508 N N . THR A 1 188 ? 7.105 -5.785 5.006 1.00 96.44 188 THR A N 1
ATOM 1509 C CA . THR A 1 188 ? 7.138 -6.930 5.925 1.00 96.44 188 THR A CA 1
ATOM 1510 C C . THR A 1 188 ? 7.414 -6.467 7.355 1.00 96.44 188 THR A C 1
ATOM 1512 O O . THR A 1 188 ? 6.686 -6.841 8.275 1.00 96.44 188 THR A O 1
ATOM 1515 N N . ALA A 1 189 ? 8.414 -5.604 7.563 1.00 95.31 189 ALA A N 1
ATOM 1516 C CA . ALA A 1 189 ? 8.735 -5.060 8.882 1.00 95.31 189 ALA A CA 1
ATOM 1517 C C . ALA A 1 189 ? 7.566 -4.251 9.473 1.00 95.31 189 ALA A C 1
ATOM 1519 O O . ALA A 1 189 ? 7.213 -4.421 10.643 1.00 95.31 189 ALA A O 1
ATOM 1520 N N . ILE A 1 190 ? 6.917 -3.411 8.661 1.00 91.81 190 ILE A N 1
ATOM 1521 C CA . ILE A 1 190 ? 5.723 -2.657 9.062 1.00 91.81 190 ILE A CA 1
ATOM 1522 C C . ILE A 1 190 ? 4.560 -3.608 9.375 1.00 91.81 190 ILE A C 1
ATOM 1524 O O . ILE A 1 190 ? 3.852 -3.385 10.359 1.00 91.81 190 ILE A O 1
ATOM 1528 N N . GLY A 1 191 ? 4.377 -4.672 8.592 1.00 93.44 191 GLY A N 1
ATOM 1529 C CA . GLY A 1 191 ? 3.382 -5.717 8.828 1.00 93.44 191 GLY A CA 1
ATOM 1530 C C . GLY A 1 191 ? 3.592 -6.421 10.170 1.00 93.44 191 GLY A C 1
ATOM 1531 O O . GLY A 1 191 ? 2.658 -6.519 10.963 1.00 93.44 191 GLY A O 1
ATOM 1532 N N . VAL A 1 192 ? 4.829 -6.811 10.492 1.00 94.56 192 VAL A N 1
ATOM 1533 C CA . VAL A 1 192 ? 5.181 -7.403 11.797 1.00 94.56 192 VAL A CA 1
ATOM 1534 C C . VAL A 1 192 ? 4.867 -6.443 12.945 1.00 94.56 192 VAL A C 1
ATOM 1536 O O . VAL A 1 192 ? 4.268 -6.846 13.943 1.00 94.56 192 VAL A O 1
ATOM 1539 N N . VAL A 1 193 ? 5.211 -5.159 12.799 1.00 91.19 193 VAL A N 1
ATOM 1540 C CA . VAL A 1 193 ? 4.866 -4.119 13.781 1.00 91.19 193 VAL A CA 1
ATOM 1541 C C . VAL A 1 193 ? 3.345 -4.043 13.968 1.00 91.19 193 VAL A C 1
ATOM 1543 O O . VAL A 1 193 ? 2.882 -4.070 15.105 1.00 91.19 193 VAL A O 1
ATOM 1546 N N . ARG A 1 194 ? 2.550 -4.047 12.891 1.00 90.69 194 ARG A N 1
ATOM 1547 C CA . ARG A 1 194 ? 1.076 -4.027 12.974 1.00 90.69 194 ARG A CA 1
ATOM 1548 C C . ARG A 1 194 ? 0.509 -5.241 13.708 1.00 90.69 194 ARG A C 1
ATOM 1550 O O . ARG A 1 194 ? -0.369 -5.071 14.548 1.00 90.69 194 ARG A O 1
ATOM 1557 N N . VAL A 1 195 ? 1.025 -6.438 13.431 1.00 93.75 195 VAL A N 1
ATOM 1558 C CA . VAL A 1 195 ? 0.613 -7.676 14.114 1.00 93.75 195 VAL A CA 1
ATOM 1559 C C . VAL A 1 195 ? 0.904 -7.583 15.612 1.00 93.75 195 VAL A C 1
ATOM 1561 O O . VAL A 1 195 ? 0.032 -7.858 16.435 1.00 93.75 195 VAL A O 1
ATOM 1564 N N . GLN A 1 196 ? 2.105 -7.136 15.981 1.00 91.88 196 GLN A N 1
ATOM 1565 C CA . GLN A 1 196 ? 2.479 -6.933 17.381 1.00 91.88 196 GLN A CA 1
ATOM 1566 C C . GLN A 1 196 ? 1.589 -5.889 18.074 1.00 91.88 196 GLN A C 1
ATOM 1568 O O . GLN A 1 196 ? 1.133 -6.140 19.187 1.00 91.88 196 GLN A O 1
ATOM 1573 N N . ASP A 1 197 ? 1.318 -4.749 17.425 1.00 87.50 197 ASP A N 1
ATOM 1574 C CA . ASP A 1 197 ? 0.448 -3.695 17.969 1.00 87.50 197 ASP A CA 1
ATOM 1575 C C . ASP A 1 197 ? -0.977 -4.217 18.195 1.00 87.50 197 ASP A C 1
ATOM 1577 O O . ASP A 1 197 ? -1.574 -3.948 19.238 1.00 87.50 197 ASP A O 1
ATOM 1581 N N . TYR A 1 198 ? -1.504 -5.003 17.251 1.00 91.12 198 TYR A N 1
ATOM 1582 C CA . TYR A 1 198 ? -2.824 -5.618 17.365 1.00 91.12 198 TYR A CA 1
ATOM 1583 C C . TYR A 1 198 ? -2.904 -6.581 18.551 1.00 91.12 198 TYR A C 1
ATOM 1585 O O . TYR A 1 198 ? -3.774 -6.418 19.406 1.00 91.12 198 TYR A O 1
ATOM 1593 N N . PHE A 1 199 ? -1.983 -7.547 18.660 1.00 91.38 199 PHE A N 1
ATOM 1594 C CA . PHE A 1 199 ? -1.995 -8.499 19.777 1.00 91.38 199 PHE A CA 1
ATOM 1595 C C . PHE A 1 199 ? -1.773 -7.807 21.121 1.00 91.38 199 PHE A C 1
ATOM 1597 O O . PHE A 1 199 ? -2.416 -8.155 22.111 1.00 91.38 199 PHE A O 1
ATOM 1604 N N . TYR A 1 200 ? -0.918 -6.787 21.158 1.00 87.31 200 TYR A N 1
ATOM 1605 C CA . TYR A 1 200 ? -0.717 -5.984 22.354 1.00 87.31 200 TYR A CA 1
ATOM 1606 C C . TYR A 1 200 ? -1.993 -5.237 22.772 1.00 87.31 200 TYR A C 1
ATOM 1608 O O . TYR A 1 200 ? -2.350 -5.242 23.951 1.00 87.31 200 TYR A O 1
ATOM 1616 N N . ALA A 1 201 ? -2.706 -4.624 21.824 1.00 85.62 201 ALA A N 1
ATOM 1617 C CA . ALA A 1 201 ? -3.977 -3.950 22.085 1.00 85.62 201 ALA A CA 1
ATOM 1618 C C . ALA A 1 201 ? -5.077 -4.941 22.499 1.00 85.62 201 ALA A C 1
ATOM 1620 O O . ALA A 1 201 ? -5.819 -4.678 23.446 1.00 85.62 201 ALA A O 1
ATOM 1621 N N . ALA A 1 202 ? -5.150 -6.101 21.843 1.00 87.06 202 ALA A N 1
ATOM 1622 C CA . ALA A 1 202 ? -6.122 -7.147 22.136 1.00 87.06 202 ALA A CA 1
ATOM 1623 C C . ALA A 1 202 ? -5.951 -7.716 23.555 1.00 87.06 202 ALA A C 1
ATOM 1625 O O . ALA A 1 202 ? -6.938 -7.870 24.273 1.00 87.06 202 ALA A O 1
ATOM 1626 N N . LEU A 1 203 ? -4.710 -7.957 23.996 1.00 86.38 203 LEU A N 1
ATOM 1627 C CA . LEU A 1 203 ? -4.408 -8.442 25.350 1.00 86.38 203 LEU A CA 1
ATOM 1628 C C . LEU A 1 203 ? -4.685 -7.390 26.436 1.00 86.38 203 LEU A C 1
ATOM 1630 O O . LEU A 1 203 ? -5.049 -7.735 27.559 1.00 86.38 203 LEU A O 1
ATOM 1634 N N . ASN A 1 204 ? -4.534 -6.105 26.107 1.00 81.88 204 ASN A N 1
ATOM 1635 C CA . ASN A 1 204 ? -4.681 -5.000 27.056 1.00 81.88 204 ASN A CA 1
ATOM 1636 C C . ASN A 1 204 ? -6.050 -4.304 27.014 1.00 81.88 204 ASN A C 1
ATOM 1638 O O . ASN A 1 204 ? -6.217 -3.285 27.692 1.00 81.88 204 ASN A O 1
ATOM 1642 N N . LYS A 1 205 ? -7.042 -4.863 26.301 1.00 72.94 205 LYS A N 1
ATOM 1643 C CA . LYS A 1 205 ? -8.412 -4.316 26.191 1.00 72.94 205 LYS A CA 1
ATOM 1644 C C . LYS A 1 205 ? -9.041 -3.931 27.540 1.00 72.94 205 LYS A C 1
ATOM 1646 O O . LYS A 1 205 ? -9.826 -2.994 27.590 1.00 72.94 205 LYS A O 1
ATOM 1651 N N . ASN A 1 206 ? -8.654 -4.604 28.628 1.00 60.59 206 ASN A N 1
ATOM 1652 C CA . ASN A 1 206 ? -9.203 -4.382 29.970 1.00 60.59 206 ASN A CA 1
ATOM 1653 C C . ASN A 1 206 ? -8.442 -3.356 30.831 1.00 60.59 206 ASN A C 1
ATOM 1655 O O . ASN A 1 206 ? -8.919 -3.034 31.916 1.00 60.59 206 ASN A O 1
ATOM 1659 N N . LYS A 1 207 ? -7.250 -2.885 30.429 1.00 56.41 207 LYS A N 1
ATOM 1660 C CA . LYS A 1 207 ? -6.355 -2.147 31.345 1.00 56.41 207 LYS A CA 1
ATOM 1661 C C . LYS A 1 207 ? -6.111 -0.687 31.003 1.00 56.41 207 LYS A C 1
ATOM 1663 O O . LYS A 1 207 ? -5.866 0.085 31.921 1.00 56.41 207 LYS A O 1
ATOM 1668 N N . VAL A 1 208 ? -6.166 -0.277 29.739 1.00 48.19 208 VAL A N 1
ATOM 1669 C CA . VAL A 1 208 ? -5.919 1.126 29.384 1.00 48.19 208 VAL A CA 1
ATOM 1670 C C . VAL A 1 208 ? -6.669 1.447 28.098 1.00 48.19 208 VAL A C 1
ATOM 1672 O O . VAL A 1 208 ? -6.386 0.859 27.056 1.00 48.19 208 VAL A O 1
ATOM 1675 N N . SER A 1 209 ? -7.566 2.434 28.141 1.00 43.66 209 SER A N 1
ATOM 1676 C CA . SER A 1 209 ? -8.048 3.159 26.962 1.00 43.66 209 SER A CA 1
ATOM 1677 C C . SER A 1 209 ? -6.894 3.987 26.386 1.00 43.66 209 SER A C 1
ATOM 1679 O O . SER A 1 209 ? -6.901 5.217 26.420 1.00 43.66 209 SER A O 1
ATOM 1681 N N . CYS A 1 210 ? -5.823 3.330 25.940 1.00 42.38 210 CYS A N 1
ATOM 1682 C CA . CYS A 1 210 ? -4.691 4.014 25.345 1.00 42.38 210 CYS A CA 1
ATOM 1683 C C . CYS A 1 210 ? -5.096 4.330 23.912 1.00 42.38 210 CYS A C 1
ATOM 1685 O O . CYS A 1 210 ? -4.786 3.617 22.963 1.00 42.38 210 CYS A O 1
ATOM 1687 N N . GLN A 1 211 ? -5.845 5.421 23.805 1.00 41.97 211 GLN A N 1
ATOM 1688 C CA . GLN A 1 211 ? -6.278 6.123 22.609 1.00 41.97 211 GLN A CA 1
ATOM 1689 C C . GLN A 1 211 ? -5.050 6.758 21.926 1.00 41.97 211 GLN A C 1
ATOM 1691 O O . GLN A 1 211 ? -5.012 7.944 21.619 1.00 41.97 211 GLN A O 1
ATOM 1696 N N . GLY A 1 212 ? -3.993 5.968 21.727 1.00 43.06 212 GLY A N 1
ATOM 1697 C CA . GLY A 1 212 ? -2.888 6.270 20.833 1.00 43.06 212 GLY A CA 1
ATOM 1698 C C . GLY A 1 212 ? -3.394 6.026 19.427 1.00 43.06 212 GLY A C 1
ATOM 1699 O O . GLY A 1 212 ? -3.146 4.971 18.857 1.00 43.06 212 GLY A O 1
ATOM 1700 N N . SER A 1 213 ? -4.212 6.970 18.964 1.00 43.72 213 SER A N 1
ATOM 1701 C CA . SER A 1 213 ? -4.863 7.001 17.665 1.00 43.72 213 SER A CA 1
ATOM 1702 C C . SER A 1 213 ? -3.986 6.357 16.595 1.00 43.72 213 SER A C 1
ATOM 1704 O O . SER A 1 213 ? -2.961 6.903 16.194 1.00 43.72 213 SER A O 1
ATOM 1706 N N . THR A 1 214 ? -4.427 5.202 16.109 1.00 45.31 214 THR A N 1
ATOM 1707 C CA . THR A 1 214 ? -3.939 4.542 14.897 1.00 45.31 214 THR A CA 1
ATOM 1708 C C . THR A 1 214 ? -4.269 5.343 13.631 1.00 45.31 214 THR A C 1
ATOM 1710 O O . THR A 1 214 ? -4.141 4.805 12.533 1.00 45.31 214 THR A O 1
ATOM 1713 N N . SER A 1 215 ? -4.676 6.616 13.756 1.00 46.50 215 SER A N 1
ATOM 1714 C CA . SER A 1 215 ? -4.787 7.536 12.631 1.00 46.50 215 SER A CA 1
ATOM 1715 C C . SER A 1 215 ? -3.433 7.622 11.945 1.00 46.50 215 SER A C 1
ATOM 1717 O O . SER A 1 215 ? -2.431 8.034 12.539 1.00 46.50 215 SER A O 1
ATOM 1719 N N . ALA A 1 216 ? -3.400 7.184 10.690 1.00 53.19 216 ALA A N 1
ATOM 1720 C CA . ALA A 1 216 ? -2.236 7.351 9.853 1.00 53.19 216 ALA A CA 1
ATOM 1721 C C . ALA A 1 216 ? -1.911 8.846 9.793 1.00 53.19 216 ALA A C 1
ATOM 1723 O O . ALA A 1 216 ? -2.716 9.657 9.332 1.00 53.19 216 ALA A O 1
ATOM 1724 N N . ALA A 1 217 ? -0.715 9.215 10.260 1.00 68.12 217 ALA A N 1
ATOM 1725 C CA . ALA A 1 217 ? -0.140 10.506 9.920 1.00 68.12 217 ALA A CA 1
ATOM 1726 C C . ALA A 1 217 ? -0.232 10.686 8.395 1.00 68.12 217 ALA A C 1
ATOM 1728 O O . ALA A 1 217 ? -0.111 9.702 7.667 1.00 68.12 217 ALA A O 1
ATOM 1729 N N . MET A 1 218 ? -0.416 11.916 7.908 1.00 76.69 218 MET A N 1
ATOM 1730 C CA . MET A 1 218 ? -0.533 12.220 6.468 1.00 76.69 218 MET A CA 1
ATOM 1731 C C . MET A 1 218 ? 0.531 11.522 5.601 1.00 76.69 218 MET A C 1
ATOM 1733 O O . MET A 1 218 ? 0.260 11.114 4.477 1.00 76.69 218 MET A O 1
ATOM 1737 N N . GLU A 1 219 ? 1.725 11.323 6.159 1.00 83.00 219 GLU A N 1
ATOM 1738 C CA . GLU A 1 219 ? 2.820 10.533 5.592 1.00 83.00 219 GLU A CA 1
ATOM 1739 C C . GLU A 1 219 ? 2.448 9.087 5.228 1.00 83.00 219 GLU A C 1
ATOM 1741 O O . GLU A 1 219 ? 2.817 8.622 4.155 1.00 83.00 219 GLU A O 1
ATOM 1746 N N . GLY A 1 220 ? 1.709 8.386 6.090 1.00 86.56 220 GLY A N 1
ATOM 1747 C CA . GLY A 1 220 ? 1.245 7.021 5.838 1.00 86.56 220 GLY A CA 1
ATOM 1748 C C . GLY A 1 220 ? 0.275 6.953 4.662 1.00 86.56 220 GLY A C 1
ATOM 1749 O O . GLY A 1 220 ? 0.476 6.138 3.770 1.00 86.56 220 GLY A O 1
ATOM 1750 N N . LYS A 1 221 ? -0.687 7.882 4.603 1.00 86.88 221 LYS A N 1
ATOM 1751 C CA . LYS A 1 221 ? -1.638 7.970 3.485 1.00 86.88 221 LYS A CA 1
ATOM 1752 C C . LYS A 1 221 ? -0.942 8.267 2.158 1.00 86.88 221 LYS A C 1
ATOM 1754 O O . LYS A 1 221 ? -1.225 7.632 1.148 1.00 86.88 221 LYS A O 1
ATOM 1759 N N . LEU A 1 222 ? -0.014 9.231 2.153 1.00 90.81 222 LEU A N 1
ATOM 1760 C CA . LEU A 1 222 ? 0.751 9.557 0.947 1.00 90.81 222 LEU A CA 1
ATOM 1761 C C . LEU A 1 222 ? 1.575 8.355 0.479 1.00 90.81 222 LEU A C 1
ATOM 1763 O O . LEU A 1 222 ? 1.605 8.060 -0.713 1.00 90.81 222 LEU A O 1
ATOM 1767 N N . LYS A 1 223 ? 2.228 7.661 1.414 1.00 93.81 223 LYS A N 1
ATOM 1768 C CA . LYS A 1 223 ? 2.984 6.442 1.130 1.00 93.81 223 LYS A CA 1
ATOM 1769 C C . LYS A 1 223 ? 2.091 5.379 0.479 1.00 93.81 223 LYS A C 1
ATOM 1771 O O . LYS A 1 223 ? 2.461 4.865 -0.566 1.00 93.81 223 LYS A O 1
ATOM 1776 N N . GLU A 1 224 ? 0.926 5.088 1.051 1.00 92.69 224 GLU A N 1
ATOM 1777 C CA . GLU A 1 224 ? -0.015 4.094 0.510 1.00 92.69 224 GLU A CA 1
ATOM 1778 C C . GLU A 1 224 ? -0.447 4.444 -0.924 1.00 92.69 224 GLU A C 1
ATOM 1780 O O . GLU A 1 224 ? -0.405 3.591 -1.808 1.00 92.69 224 GLU A O 1
ATOM 1785 N N . LYS A 1 225 ? -0.741 5.720 -1.213 1.00 93.25 225 LYS A N 1
ATOM 1786 C CA . LYS A 1 225 ? -1.090 6.149 -2.580 1.00 93.25 225 LYS A CA 1
ATOM 1787 C C . LYS A 1 225 ? 0.082 6.083 -3.556 1.00 93.25 225 LYS A C 1
ATOM 1789 O O . LYS A 1 225 ? -0.111 5.713 -4.713 1.00 93.25 225 LYS A O 1
ATOM 1794 N N . LEU A 1 226 ? 1.295 6.397 -3.105 1.00 95.31 226 LEU A N 1
ATOM 1795 C CA . LEU A 1 226 ? 2.510 6.217 -3.902 1.00 95.31 226 LEU A CA 1
ATOM 1796 C C . LEU A 1 226 ? 2.791 4.741 -4.203 1.00 95.31 226 LEU A C 1
ATOM 1798 O O . LEU A 1 226 ? 3.228 4.433 -5.310 1.00 95.31 226 LEU A O 1
ATOM 1802 N N . GLU A 1 227 ? 2.512 3.838 -3.263 1.00 96.19 227 GLU A N 1
ATOM 1803 C CA . GLU A 1 227 ? 2.631 2.392 -3.465 1.00 96.19 227 GLU A CA 1
ATOM 1804 C C . GLU A 1 227 ? 1.642 1.892 -4.512 1.00 96.19 227 GLU A C 1
ATOM 1806 O O . GLU A 1 227 ? 2.068 1.290 -5.500 1.00 96.19 227 GLU A O 1
ATOM 1811 N N . SER A 1 228 ? 0.351 2.198 -4.350 1.00 95.94 228 SER A N 1
ATOM 1812 C CA . SER A 1 228 ? -0.694 1.821 -5.309 1.00 95.94 228 SER A CA 1
ATOM 1813 C C . SER A 1 228 ? -0.393 2.362 -6.710 1.00 95.94 228 SER A C 1
ATOM 1815 O O . SER A 1 228 ? -0.477 1.634 -7.700 1.00 95.94 228 SER A O 1
ATOM 1817 N N . MET A 1 229 ? 0.028 3.628 -6.806 1.00 96.50 229 MET A N 1
ATOM 1818 C CA . MET A 1 229 ? 0.394 4.261 -8.075 1.00 96.50 229 MET A CA 1
ATOM 1819 C C . MET A 1 229 ? 1.649 3.628 -8.689 1.00 96.50 229 MET A C 1
ATOM 1821 O O . MET A 1 229 ? 1.672 3.339 -9.886 1.00 96.50 229 MET A O 1
ATOM 1825 N N . GLY A 1 230 ? 2.675 3.365 -7.876 1.00 97.50 230 GLY A N 1
ATOM 1826 C CA . GLY A 1 230 ? 3.898 2.696 -8.308 1.00 97.50 230 GLY A CA 1
ATOM 1827 C C . GLY A 1 230 ? 3.626 1.295 -8.857 1.00 97.50 230 GLY A C 1
ATOM 1828 O O . GLY A 1 230 ? 4.081 0.964 -9.952 1.00 97.50 230 GLY A O 1
ATOM 1829 N N . LEU A 1 231 ? 2.809 0.512 -8.148 1.00 98.12 231 LEU A N 1
ATOM 1830 C CA . LEU A 1 231 ? 2.353 -0.811 -8.571 1.00 98.12 231 LEU A CA 1
ATOM 1831 C C . LEU A 1 231 ? 1.585 -0.759 -9.893 1.00 98.12 231 LEU A C 1
ATOM 1833 O O . LEU A 1 231 ? 1.900 -1.521 -10.805 1.00 98.12 231 LEU A O 1
ATOM 1837 N N . ALA A 1 232 ? 0.613 0.147 -10.025 1.00 98.12 232 ALA A N 1
ATOM 1838 C CA . ALA A 1 232 ? -0.200 0.276 -11.233 1.00 98.12 232 ALA A CA 1
ATOM 1839 C C . ALA A 1 232 ? 0.657 0.622 -12.464 1.00 98.12 232 ALA A C 1
ATOM 1841 O O . ALA A 1 232 ? 0.541 -0.009 -13.518 1.00 98.12 232 ALA A O 1
ATOM 1842 N N . PHE A 1 233 ? 1.575 1.581 -12.322 1.00 98.12 233 PHE A N 1
ATOM 1843 C CA . PHE A 1 233 ? 2.459 1.993 -13.411 1.00 98.12 233 PHE A CA 1
ATOM 1844 C C . PHE A 1 233 ? 3.497 0.934 -13.792 1.00 98.12 233 PHE A C 1
ATOM 1846 O O . PHE A 1 233 ? 3.805 0.787 -14.978 1.00 98.12 233 PHE A O 1
ATOM 1853 N N . LEU A 1 234 ? 3.998 0.163 -12.826 1.00 97.44 234 LEU A N 1
ATOM 1854 C CA . LEU A 1 234 ? 4.862 -0.977 -13.123 1.00 97.44 234 LEU A CA 1
ATOM 1855 C C . LEU A 1 234 ? 4.096 -2.133 -13.763 1.00 97.44 234 LEU A C 1
ATOM 1857 O O . LEU A 1 234 ? 4.613 -2.750 -14.686 1.00 97.44 234 LEU A O 1
ATOM 1861 N N . CYS A 1 235 ? 2.845 -2.386 -13.368 1.00 97.62 235 CYS A N 1
ATOM 1862 C CA . CYS A 1 235 ? 1.997 -3.342 -14.083 1.00 97.62 235 CYS A CA 1
ATOM 1863 C C . CYS A 1 235 ? 1.877 -2.953 -15.563 1.00 97.62 235 CYS A C 1
ATOM 1865 O O . CYS A 1 235 ? 2.072 -3.801 -16.429 1.00 97.62 235 CYS A O 1
ATOM 1867 N N . LEU A 1 236 ? 1.660 -1.666 -15.869 1.00 97.12 236 LEU A N 1
ATOM 1868 C CA . LEU A 1 236 ? 1.658 -1.180 -17.255 1.00 97.12 236 LEU A CA 1
ATOM 1869 C C . LEU A 1 236 ? 3.002 -1.388 -17.962 1.00 97.12 236 LEU A C 1
ATOM 1871 O O . LEU A 1 236 ? 3.018 -1.700 -19.150 1.00 97.12 236 LEU A O 1
ATOM 1875 N N . SER A 1 237 ? 4.126 -1.208 -17.262 1.00 96.50 237 SER A N 1
ATOM 1876 C CA . SER A 1 237 ? 5.450 -1.326 -17.879 1.00 96.50 237 SER A CA 1
ATOM 1877 C C . SER A 1 237 ? 5.845 -2.767 -18.213 1.00 96.50 237 SER A C 1
ATOM 1879 O O . SER A 1 237 ? 6.616 -2.957 -19.153 1.00 96.50 237 SER A O 1
ATOM 1881 N N . THR A 1 238 ? 5.289 -3.774 -17.523 1.00 94.12 238 THR A N 1
ATOM 1882 C CA . THR A 1 238 ? 5.583 -5.200 -17.791 1.00 94.12 238 THR A CA 1
ATOM 1883 C C . THR A 1 238 ? 5.242 -5.652 -19.214 1.00 94.12 238 THR A C 1
ATOM 1885 O O . THR A 1 238 ? 5.884 -6.561 -19.728 1.00 94.12 238 THR A O 1
ATOM 1888 N N . GLY A 1 239 ? 4.302 -4.983 -19.893 1.00 88.62 239 GLY A N 1
ATOM 1889 C CA . GLY A 1 239 ? 3.947 -5.286 -21.285 1.00 88.62 239 GLY A CA 1
ATOM 1890 C C . GLY A 1 239 ? 4.975 -4.849 -22.329 1.00 88.62 239 GLY A C 1
ATOM 1891 O O . GLY A 1 239 ? 4.815 -5.146 -23.514 1.00 88.62 239 GLY A O 1
ATOM 1892 N N . HIS A 1 240 ? 6.009 -4.112 -21.922 1.00 90.81 240 HIS A N 1
ATOM 1893 C CA . HIS A 1 240 ? 7.041 -3.603 -22.816 1.00 90.81 240 HIS A CA 1
ATOM 1894 C C . HIS A 1 240 ? 8.329 -4.421 -22.699 1.00 90.81 240 HIS A C 1
ATOM 1896 O O . HIS A 1 240 ? 8.735 -4.829 -21.615 1.00 90.81 240 HIS A O 1
ATOM 1902 N N . LEU A 1 241 ? 9.031 -4.587 -23.825 1.00 88.38 241 LEU A N 1
ATOM 1903 C CA . LEU A 1 241 ? 10.305 -5.318 -23.883 1.00 88.38 241 LEU A CA 1
ATOM 1904 C C . LEU A 1 241 ? 11.405 -4.704 -22.996 1.00 88.38 241 LEU A C 1
ATOM 1906 O O . LEU A 1 241 ? 12.291 -5.410 -22.522 1.00 88.38 241 LEU A O 1
ATOM 1910 N N . SER A 1 242 ? 11.337 -3.389 -22.768 1.00 89.12 242 SER A N 1
ATOM 1911 C CA . SER A 1 242 ? 12.185 -2.668 -21.821 1.00 89.12 242 SER A CA 1
ATOM 1912 C C . SER A 1 242 ? 11.309 -1.782 -20.929 1.00 89.12 242 SER A C 1
ATOM 1914 O O . SER A 1 242 ? 10.961 -0.663 -21.324 1.00 89.12 242 SER A O 1
ATOM 1916 N N . PRO A 1 243 ? 10.936 -2.260 -19.729 1.00 87.19 243 PRO A N 1
ATOM 1917 C CA . PRO A 1 243 ? 10.042 -1.542 -18.820 1.00 87.19 243 PRO A CA 1
ATOM 1918 C C . PRO A 1 243 ? 10.555 -0.148 -18.446 1.00 87.19 243 PRO A C 1
ATOM 1920 O O . PRO A 1 243 ? 9.763 0.768 -18.252 1.00 87.19 243 PRO A O 1
ATOM 1923 N N . PHE A 1 244 ? 11.878 0.032 -18.399 1.00 90.62 244 PHE A N 1
ATOM 1924 C CA . PHE A 1 244 ? 12.528 1.282 -17.995 1.00 90.62 244 PHE A CA 1
ATOM 1925 C C . PHE A 1 244 ? 12.605 2.336 -19.102 1.00 90.62 244 PHE A C 1
ATOM 1927 O O . PHE A 1 244 ? 12.774 3.511 -18.794 1.00 90.62 244 PHE A O 1
ATOM 1934 N N . ASN A 1 245 ? 12.457 1.943 -20.371 1.00 90.12 245 ASN A N 1
ATOM 1935 C CA . ASN A 1 245 ? 12.420 2.894 -21.486 1.00 90.12 245 ASN A CA 1
ATOM 1936 C C . ASN A 1 245 ? 11.037 3.539 -21.649 1.00 90.12 245 ASN A C 1
ATOM 1938 O O . ASN A 1 245 ? 10.900 4.538 -22.353 1.00 90.12 245 ASN A O 1
ATOM 1942 N N . HIS A 1 246 ? 10.008 2.971 -21.017 1.00 93.94 246 HIS A N 1
ATOM 1943 C CA . HIS A 1 246 ? 8.661 3.512 -21.049 1.00 93.94 246 HIS A CA 1
ATOM 1944 C C . HIS A 1 246 ? 8.414 4.434 -19.850 1.00 93.94 246 HIS A C 1
ATOM 1946 O O . HIS A 1 246 ? 8.833 4.149 -18.724 1.00 93.94 246 HIS A O 1
ATOM 1952 N N . TRP A 1 247 ? 7.678 5.525 -20.077 1.00 95.50 247 TRP A N 1
ATOM 1953 C CA . TRP A 1 247 ? 7.389 6.520 -19.042 1.00 95.50 247 TRP A CA 1
ATOM 1954 C C . TRP A 1 247 ? 6.700 5.897 -17.822 1.00 95.50 247 TRP A C 1
ATOM 1956 O O . TRP A 1 247 ? 7.027 6.257 -16.697 1.00 95.50 247 TRP A O 1
ATOM 1966 N N . SER A 1 248 ? 5.820 4.907 -18.028 1.00 96.62 248 SER A N 1
ATOM 1967 C CA . SER A 1 248 ? 5.137 4.221 -16.927 1.00 96.62 248 SER A CA 1
ATOM 1968 C C . SER A 1 248 ? 6.123 3.508 -15.999 1.00 96.62 248 SER A C 1
ATOM 1970 O O . SER A 1 248 ? 6.025 3.648 -14.784 1.00 96.62 248 SER A O 1
ATOM 1972 N N . GLY A 1 249 ? 7.133 2.814 -16.531 1.00 95.94 249 GLY A N 1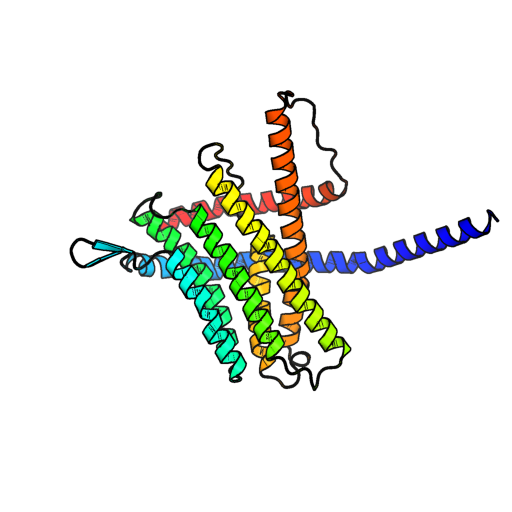
ATOM 1973 C CA . GLY A 1 249 ? 8.119 2.137 -15.689 1.00 95.94 249 GLY A CA 1
ATOM 1974 C C . GLY A 1 249 ? 8.962 3.123 -14.890 1.00 95.94 249 GLY A C 1
ATOM 1975 O O . GLY A 1 249 ? 9.162 2.926 -13.692 1.00 95.94 249 GLY A O 1
ATOM 1976 N N . MET A 1 250 ? 9.380 4.230 -15.514 1.00 95.94 250 MET A N 1
ATOM 1977 C CA . MET A 1 250 ? 10.093 5.304 -14.816 1.00 95.94 250 MET A CA 1
ATOM 1978 C C . MET A 1 250 ? 9.242 5.932 -13.708 1.00 95.94 250 MET A C 1
ATOM 1980 O O . MET A 1 250 ? 9.723 6.091 -12.585 1.00 95.94 250 MET A O 1
ATOM 1984 N N . THR A 1 251 ? 7.975 6.247 -13.987 1.00 95.88 251 THR A N 1
ATOM 1985 C CA . THR A 1 251 ? 7.042 6.777 -12.985 1.00 95.88 251 THR A CA 1
ATOM 1986 C C . THR A 1 251 ? 6.890 5.804 -11.819 1.00 95.88 251 THR A C 1
ATOM 1988 O O . THR A 1 251 ? 6.982 6.226 -10.667 1.00 95.88 251 THR A O 1
ATOM 1991 N N . GLY A 1 252 ? 6.745 4.507 -12.098 1.00 96.81 252 GLY A N 1
ATOM 1992 C CA . GLY A 1 252 ? 6.671 3.465 -11.078 1.00 96.81 252 GLY A CA 1
ATOM 1993 C C . GLY A 1 252 ? 7.904 3.418 -10.170 1.00 96.81 252 GLY A C 1
ATOM 1994 O O . GLY A 1 252 ? 7.782 3.462 -8.944 1.00 96.81 252 GLY A O 1
ATOM 1995 N N . VAL A 1 253 ? 9.101 3.433 -10.763 1.00 96.62 253 VAL A N 1
ATOM 1996 C CA . VAL A 1 253 ? 10.381 3.464 -10.034 1.00 96.62 253 VAL A CA 1
ATOM 1997 C C . VAL A 1 253 ? 10.518 4.719 -9.166 1.00 96.62 253 VAL A C 1
ATOM 1999 O O . VAL A 1 253 ? 10.967 4.629 -8.020 1.00 96.62 253 VAL A O 1
ATOM 2002 N N . ILE A 1 254 ? 10.110 5.887 -9.673 1.00 94.44 254 ILE A N 1
ATOM 2003 C CA . ILE A 1 254 ? 10.144 7.148 -8.916 1.00 94.44 254 ILE A CA 1
ATOM 2004 C C . ILE A 1 254 ? 9.197 7.074 -7.712 1.00 94.44 254 ILE A C 1
ATOM 2006 O O . ILE A 1 254 ? 9.605 7.404 -6.597 1.00 94.44 254 ILE A O 1
ATOM 2010 N N . CYS A 1 255 ? 7.967 6.586 -7.906 1.00 95.88 255 CYS A N 1
ATOM 2011 C CA . CYS A 1 255 ? 6.987 6.426 -6.826 1.00 95.88 255 CYS A CA 1
ATOM 2012 C C . CYS A 1 255 ? 7.529 5.535 -5.703 1.00 95.88 255 CYS A C 1
ATOM 2014 O O . CYS A 1 255 ? 7.439 5.872 -4.521 1.00 95.88 255 CYS A O 1
ATOM 2016 N N . PHE A 1 256 ? 8.164 4.427 -6.067 1.00 96.19 256 PHE A N 1
ATOM 2017 C CA . PHE A 1 256 ? 8.787 3.495 -5.133 1.00 96.19 256 PHE A CA 1
ATOM 2018 C C . PHE A 1 256 ? 10.019 4.047 -4.428 1.00 96.19 256 PHE A C 1
ATOM 2020 O O . PHE A 1 256 ? 10.177 3.856 -3.221 1.00 96.19 256 PHE A O 1
ATOM 2027 N N . SER A 1 257 ? 10.849 4.809 -5.131 1.00 94.50 257 SER A N 1
ATOM 2028 C CA . SER A 1 257 ? 11.984 5.496 -4.510 1.00 94.50 257 SER A CA 1
ATOM 2029 C C . SER A 1 257 ? 11.515 6.472 -3.422 1.00 94.50 257 SER A C 1
ATOM 2031 O O . SER A 1 257 ? 12.068 6.492 -2.322 1.00 94.50 257 SER A O 1
ATOM 2033 N N . LEU A 1 258 ? 10.442 7.228 -3.684 1.00 92.25 258 LEU A N 1
ATOM 2034 C CA . LEU A 1 258 ? 9.827 8.118 -2.691 1.00 92.25 258 LEU A CA 1
ATOM 2035 C C . LEU A 1 258 ? 9.175 7.336 -1.540 1.00 92.25 258 LEU A C 1
ATOM 2037 O O . LEU A 1 258 ? 9.290 7.731 -0.375 1.00 92.25 258 LEU A O 1
ATOM 2041 N N . THR A 1 259 ? 8.540 6.207 -1.860 1.00 94.94 259 THR A N 1
ATOM 2042 C CA . THR A 1 259 ? 7.903 5.310 -0.889 1.00 94.94 259 THR A CA 1
ATOM 2043 C C . THR A 1 259 ? 8.895 4.798 0.145 1.00 94.94 259 THR A C 1
ATOM 2045 O O . THR A 1 259 ? 8.586 4.849 1.330 1.00 94.94 259 THR A O 1
ATOM 2048 N N . ILE A 1 260 ? 10.096 4.360 -0.256 1.00 94.94 260 ILE A N 1
ATOM 2049 C CA . ILE A 1 260 ? 11.115 3.839 0.677 1.00 94.94 260 ILE A CA 1
ATOM 2050 C C . ILE A 1 260 ? 11.398 4.840 1.796 1.00 94.94 260 ILE A C 1
ATOM 2052 O O . ILE A 1 260 ? 11.423 4.480 2.975 1.00 94.94 260 ILE A O 1
ATOM 2056 N N . ARG A 1 261 ? 11.569 6.114 1.439 1.00 91.62 261 ARG A N 1
ATOM 2057 C CA . ARG A 1 261 ? 11.859 7.174 2.406 1.00 91.62 261 ARG A CA 1
ATOM 2058 C C . ARG A 1 261 ? 10.691 7.389 3.376 1.00 91.62 261 ARG A C 1
ATOM 2060 O O . ARG A 1 261 ? 10.918 7.456 4.584 1.00 91.62 261 ARG A O 1
ATOM 2067 N N . LEU A 1 262 ? 9.457 7.445 2.867 1.00 91.62 262 LEU A N 1
ATOM 2068 C CA . LEU A 1 262 ? 8.242 7.602 3.684 1.00 91.62 262 LEU A CA 1
ATOM 2069 C C . LEU A 1 262 ? 7.980 6.370 4.568 1.00 91.62 262 LEU A C 1
ATOM 2071 O O . LEU A 1 262 ? 7.587 6.497 5.726 1.00 91.62 262 LEU A O 1
ATOM 2075 N N . ALA A 1 263 ? 8.227 5.167 4.050 1.00 91.56 263 ALA A N 1
ATOM 2076 C CA . ALA A 1 263 ? 8.094 3.912 4.779 1.00 91.56 263 ALA A CA 1
ATOM 2077 C C . ALA A 1 263 ? 9.106 3.828 5.926 1.00 91.56 263 ALA A C 1
ATOM 2079 O O . ALA A 1 263 ? 8.726 3.501 7.052 1.00 91.56 263 ALA A O 1
ATOM 2080 N N . TYR A 1 264 ? 10.362 4.204 5.676 1.00 91.56 264 TYR A N 1
ATOM 2081 C CA . TYR A 1 264 ? 11.389 4.282 6.711 1.00 91.56 264 TYR A CA 1
ATOM 2082 C C . TYR A 1 264 ? 11.025 5.297 7.802 1.00 91.56 264 TYR A C 1
ATOM 2084 O O . TYR A 1 264 ? 11.046 4.970 8.989 1.00 91.56 264 TYR A O 1
ATOM 2092 N N . ALA A 1 265 ? 10.628 6.513 7.422 1.00 87.88 265 ALA A N 1
ATOM 2093 C CA . ALA A 1 265 ? 10.218 7.542 8.374 1.00 87.88 265 ALA A CA 1
ATOM 2094 C C . ALA A 1 265 ? 8.975 7.129 9.190 1.00 87.88 265 ALA A C 1
ATOM 2096 O O . ALA A 1 265 ? 8.940 7.328 10.408 1.00 87.88 265 ALA A O 1
ATOM 2097 N N . SER A 1 266 ? 8.000 6.468 8.558 1.00 85.44 266 SER A N 1
ATOM 2098 C CA . SER A 1 266 ? 6.833 5.881 9.229 1.00 85.44 266 SER A CA 1
ATOM 2099 C C . SER A 1 266 ? 7.231 4.799 10.240 1.00 85.44 266 SER A C 1
ATOM 2101 O O . SER A 1 266 ? 6.756 4.808 11.380 1.00 85.44 266 SER A O 1
ATOM 2103 N N . LEU A 1 267 ? 8.146 3.897 9.867 1.00 87.00 267 LEU A N 1
ATOM 2104 C CA . LEU A 1 267 ? 8.649 2.845 10.751 1.00 87.00 267 LEU A CA 1
ATOM 2105 C C . LEU A 1 267 ? 9.382 3.434 11.963 1.00 87.00 267 LEU A C 1
ATOM 2107 O O . LEU A 1 267 ? 9.085 3.059 13.098 1.00 87.00 267 LEU A O 1
ATOM 2111 N N . MET A 1 268 ? 10.273 4.403 11.744 1.00 87.94 268 MET A N 1
ATOM 2112 C CA . MET A 1 268 ? 11.015 5.063 12.821 1.00 87.94 268 MET A CA 1
ATOM 2113 C C . MET A 1 268 ? 10.087 5.745 13.829 1.00 87.94 268 MET A C 1
ATOM 2115 O O . MET A 1 268 ? 10.273 5.583 15.035 1.00 87.94 268 MET A O 1
ATOM 2119 N N . LYS A 1 269 ? 9.040 6.439 13.362 1.00 86.00 269 LYS A N 1
ATOM 2120 C CA . LYS A 1 269 ? 8.035 7.057 14.245 1.00 86.00 269 LYS A CA 1
ATOM 2121 C C . LYS A 1 269 ? 7.308 6.023 15.107 1.00 86.00 269 LYS A C 1
ATOM 2123 O O . LYS A 1 269 ? 7.091 6.264 16.294 1.00 86.00 269 LYS A O 1
ATOM 2128 N N . LYS A 1 270 ? 6.961 4.861 14.541 1.00 85.12 270 LYS A N 1
ATOM 2129 C CA . LYS A 1 270 ? 6.307 3.772 15.288 1.00 85.12 270 LYS A CA 1
ATOM 2130 C C . LYS A 1 270 ? 7.226 3.163 16.344 1.00 85.12 270 LYS A C 1
ATOM 2132 O O . LYS A 1 270 ? 6.786 2.932 17.469 1.00 85.12 270 LYS A O 1
ATOM 2137 N N . LEU A 1 271 ? 8.495 2.937 16.011 1.00 87.62 271 LEU A N 1
ATOM 2138 C CA . LEU A 1 271 ? 9.478 2.408 16.960 1.00 87.62 271 LEU A CA 1
ATOM 2139 C C . LEU A 1 271 ? 9.720 3.384 18.120 1.00 87.62 271 LEU A C 1
ATOM 2141 O O . LEU A 1 271 ? 9.620 2.988 19.279 1.00 87.62 271 LEU A O 1
ATOM 2145 N N . GLN A 1 272 ? 9.906 4.672 17.827 1.00 88.75 272 GLN A N 1
ATOM 2146 C CA . GLN A 1 272 ? 10.061 5.709 18.855 1.00 88.75 272 GLN A CA 1
ATOM 2147 C C . GLN A 1 272 ? 8.830 5.815 19.767 1.00 88.75 272 GLN A C 1
ATOM 2149 O O . GLN A 1 272 ? 8.961 5.921 20.987 1.00 88.75 272 GLN A O 1
ATOM 2154 N N . ALA A 1 273 ? 7.619 5.742 19.204 1.00 85.06 273 ALA A N 1
ATOM 2155 C CA . ALA A 1 273 ? 6.394 5.751 20.001 1.00 85.06 273 ALA A CA 1
ATOM 2156 C C . ALA A 1 273 ? 6.341 4.568 20.987 1.00 85.06 273 ALA A C 1
ATOM 2158 O O . ALA A 1 273 ? 5.959 4.744 22.146 1.00 85.06 273 ALA A O 1
ATOM 2159 N N . ARG A 1 274 ? 6.783 3.377 20.563 1.00 84.25 274 ARG A N 1
ATOM 2160 C CA . ARG A 1 274 ? 6.854 2.181 21.418 1.00 84.25 274 ARG A CA 1
ATOM 2161 C C . ARG A 1 274 ? 7.882 2.304 22.530 1.00 84.25 274 ARG A C 1
ATOM 2163 O O . ARG A 1 274 ? 7.603 1.881 23.652 1.00 84.25 274 ARG A O 1
ATOM 2170 N N . GLU A 1 275 ? 9.043 2.885 22.249 1.00 88.38 275 GLU A N 1
ATOM 2171 C CA . GLU A 1 275 ? 10.067 3.141 23.266 1.00 88.38 275 GLU A CA 1
ATOM 2172 C C . GLU A 1 275 ? 9.525 4.055 24.368 1.00 88.38 275 GLU A C 1
ATOM 2174 O O . GLU A 1 275 ? 9.656 3.740 25.551 1.00 88.38 275 GLU A O 1
ATOM 2179 N N . ILE A 1 276 ? 8.824 5.130 23.990 1.00 86.88 276 ILE A N 1
ATOM 2180 C CA . ILE A 1 276 ? 8.202 6.065 24.938 1.00 86.88 276 ILE A CA 1
ATOM 2181 C C . ILE A 1 276 ? 7.136 5.362 25.789 1.00 86.88 276 ILE A C 1
ATOM 2183 O O . ILE A 1 276 ? 7.103 5.548 27.007 1.00 86.88 276 ILE A O 1
ATOM 2187 N N . ILE A 1 277 ? 6.268 4.548 25.180 1.00 84.62 277 ILE A N 1
ATOM 2188 C CA . ILE A 1 277 ? 5.234 3.796 25.911 1.00 84.62 277 ILE A CA 1
ATOM 2189 C C . ILE A 1 277 ? 5.881 2.798 26.878 1.00 84.62 277 ILE A C 1
ATOM 2191 O O . ILE A 1 277 ? 5.508 2.745 28.050 1.00 84.62 277 ILE A O 1
ATOM 2195 N N . SER A 1 278 ? 6.895 2.065 26.419 1.00 85.75 278 SER A N 1
ATOM 2196 C CA . SER A 1 278 ? 7.623 1.086 27.232 1.00 85.75 278 SER A CA 1
ATOM 2197 C C . SER A 1 278 ? 8.339 1.748 28.412 1.00 85.75 278 SER A C 1
ATOM 2199 O O . SER A 1 278 ? 8.318 1.224 29.525 1.00 85.75 278 SER A O 1
ATOM 2201 N N . ALA A 1 279 ? 8.938 2.923 28.201 1.00 88.19 279 ALA A N 1
ATOM 2202 C CA . ALA A 1 279 ? 9.577 3.703 29.257 1.00 88.19 279 ALA A CA 1
ATOM 2203 C C . ALA A 1 279 ? 8.561 4.188 30.305 1.00 88.19 279 ALA A C 1
ATOM 2205 O O . ALA A 1 279 ? 8.801 4.039 31.503 1.00 88.19 279 ALA A O 1
ATOM 2206 N N . LYS A 1 280 ? 7.396 4.690 29.869 1.00 85.56 280 LYS A N 1
ATOM 2207 C CA . LYS A 1 280 ? 6.306 5.102 30.771 1.00 85.56 280 LYS A CA 1
ATOM 2208 C C . LYS A 1 280 ? 5.772 3.937 31.604 1.00 85.56 280 LYS A C 1
ATOM 2210 O O . LYS A 1 280 ? 5.521 4.104 32.792 1.00 85.56 280 LYS A O 1
ATOM 2215 N N . GLN A 1 281 ? 5.638 2.755 31.008 1.00 85.06 281 GLN A N 1
ATOM 2216 C CA . GLN A 1 281 ? 5.186 1.557 31.721 1.00 85.06 281 GLN A CA 1
ATOM 2217 C C . GLN A 1 281 ? 6.201 1.082 32.758 1.00 85.06 281 GLN A C 1
ATOM 2219 O O . GLN A 1 281 ? 5.815 0.750 33.878 1.00 85.06 281 GLN A O 1
ATOM 2224 N N . LYS A 1 282 ? 7.497 1.116 32.425 1.00 87.88 282 LYS A N 1
ATOM 2225 C CA . LYS A 1 282 ? 8.565 0.821 33.388 1.00 87.88 282 LYS A CA 1
ATOM 2226 C C . LYS A 1 282 ? 8.544 1.802 34.561 1.00 87.88 282 LYS A C 1
ATOM 2228 O O . LYS A 1 282 ? 8.555 1.350 35.700 1.00 87.88 282 LYS A O 1
ATOM 2233 N N . ALA A 1 283 ? 8.425 3.105 34.296 1.00 84.94 283 ALA A N 1
ATOM 2234 C CA . ALA A 1 283 ? 8.335 4.126 35.343 1.00 84.94 283 ALA A CA 1
ATOM 2235 C C . ALA A 1 283 ? 7.107 3.939 36.254 1.00 84.94 283 ALA A C 1
ATOM 2237 O O . ALA A 1 283 ? 7.222 4.032 37.473 1.00 84.94 283 ALA A O 1
ATOM 2238 N N . ALA A 1 284 ? 5.947 3.602 35.679 1.00 84.12 284 ALA A N 1
ATOM 2239 C CA . ALA A 1 284 ? 4.745 3.301 36.455 1.00 84.12 284 ALA A CA 1
ATOM 2240 C C . ALA A 1 284 ? 4.918 2.055 37.344 1.00 84.12 284 ALA A C 1
ATOM 2242 O O . ALA A 1 284 ? 4.422 2.028 38.467 1.00 84.12 284 ALA A O 1
ATOM 2243 N N . SER A 1 285 ? 5.645 1.036 36.869 1.00 86.44 285 SER A N 1
ATOM 2244 C CA . SER A 1 285 ? 5.893 -0.192 37.637 1.00 86.44 285 SER A CA 1
ATOM 2245 C C . SER A 1 285 ? 6.894 -0.025 38.786 1.00 86.44 285 SER A C 1
ATOM 2247 O O . SER A 1 285 ? 6.819 -0.768 39.760 1.00 86.44 285 SER A O 1
ATOM 2249 N N . THR A 1 286 ? 7.813 0.943 38.707 1.00 88.25 286 THR A N 1
ATOM 2250 C CA . THR A 1 286 ? 8.841 1.171 39.736 1.00 88.25 286 THR A CA 1
ATOM 2251 C C . THR A 1 286 ? 8.399 2.115 40.855 1.00 88.25 286 THR A C 1
ATOM 2253 O O . THR A 1 286 ? 9.179 2.359 41.771 1.00 88.25 286 THR A O 1
ATOM 2256 N N . GLY A 1 287 ? 7.175 2.657 40.808 1.00 80.81 287 GLY A N 1
ATOM 2257 C CA . GLY A 1 287 ? 6.65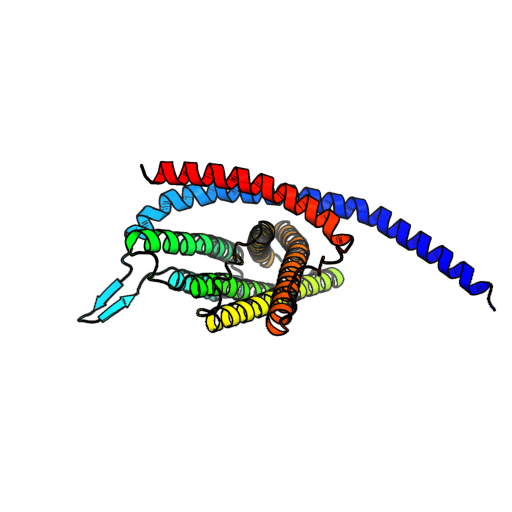7 3.566 41.839 1.00 80.81 287 GLY A CA 1
ATOM 2258 C C . GLY A 1 287 ? 7.405 4.902 41.942 1.00 80.81 287 GLY A C 1
ATOM 2259 O O . GLY A 1 287 ? 7.216 5.635 42.908 1.00 80.81 287 GLY A O 1
ATOM 2260 N N . VAL A 1 288 ? 8.254 5.230 40.961 1.00 69.31 288 VAL A N 1
ATOM 2261 C CA . VAL A 1 288 ? 8.985 6.500 40.914 1.00 69.31 288 VAL A CA 1
ATOM 2262 C C . VAL A 1 288 ? 8.037 7.567 40.371 1.00 69.31 288 VAL A C 1
ATOM 2264 O O . VAL A 1 288 ? 7.632 7.519 39.210 1.00 69.31 288 VAL A O 1
ATOM 2267 N N . THR A 1 289 ? 7.657 8.521 41.218 1.00 64.75 289 THR A N 1
ATOM 2268 C CA . THR A 1 289 ? 6.800 9.652 40.852 1.00 64.75 289 THR A CA 1
ATOM 2269 C C . THR A 1 289 ? 7.442 10.480 39.731 1.00 64.75 289 THR A C 1
ATOM 2271 O O . THR A 1 289 ? 8.591 10.905 39.807 1.00 64.75 289 THR A O 1
ATOM 2274 N N . SER A 1 290 ? 6.678 10.677 38.654 1.00 56.16 290 SER A N 1
ATOM 2275 C CA . SER A 1 290 ? 7.107 11.138 37.322 1.00 56.16 290 SER A CA 1
ATOM 2276 C C . SER A 1 290 ? 7.585 12.599 37.201 1.00 56.16 290 SER A C 1
ATOM 2278 O O . SER A 1 290 ? 7.649 13.112 36.086 1.00 56.16 290 SER A O 1
ATOM 2280 N N . GLU A 1 291 ? 7.933 13.292 38.285 1.00 59.97 291 GLU A N 1
ATOM 2281 C CA . GLU A 1 291 ? 8.191 14.743 38.234 1.00 59.97 291 GLU A CA 1
ATOM 2282 C C . GLU A 1 291 ? 9.561 15.153 37.658 1.00 59.97 291 GLU A C 1
ATOM 2284 O O . GLU A 1 291 ? 9.773 16.334 37.399 1.00 59.97 291 GLU A O 1
ATOM 2289 N N . THR A 1 292 ? 10.483 14.225 37.374 1.00 53.84 292 THR A N 1
ATOM 2290 C CA . THR A 1 292 ? 11.871 14.590 36.997 1.00 53.84 292 THR A CA 1
ATOM 2291 C C . THR A 1 292 ? 12.401 14.033 35.675 1.00 53.84 292 THR A C 1
ATOM 2293 O O . THR A 1 292 ? 13.552 14.300 35.335 1.00 53.84 292 THR A O 1
ATOM 2296 N N . VAL A 1 293 ? 11.602 13.331 34.864 1.00 54.03 293 VAL A N 1
ATOM 2297 C CA . VAL A 1 293 ? 12.078 12.835 33.555 1.00 54.03 293 VAL A CA 1
ATOM 2298 C C . VAL A 1 293 ? 11.659 13.785 32.434 1.00 54.03 293 VAL A C 1
ATOM 2300 O O . VAL A 1 293 ? 10.693 13.544 31.711 1.00 54.03 293 VAL A O 1
ATOM 2303 N N . SER A 1 294 ? 12.403 14.878 32.273 1.00 51.38 294 SER A N 1
ATOM 2304 C CA . SER A 1 294 ? 12.390 15.654 31.033 1.00 51.38 294 SER A CA 1
ATOM 2305 C C . SER A 1 294 ? 13.177 14.877 29.964 1.00 51.38 294 SER A C 1
ATOM 2307 O O . SER A 1 294 ? 14.363 14.597 30.153 1.00 51.38 294 SER A O 1
ATOM 2309 N N . PRO A 1 295 ? 12.554 14.463 28.844 1.00 53.16 295 PRO A N 1
ATOM 2310 C CA . PRO A 1 295 ? 13.276 13.757 27.796 1.00 53.16 295 PRO A CA 1
ATOM 2311 C C . PRO A 1 295 ? 14.323 14.700 27.202 1.00 53.16 295 PRO A C 1
ATOM 2313 O O . PRO A 1 295 ? 13.992 15.791 26.736 1.00 53.16 295 PRO A O 1
ATOM 2316 N N . SER A 1 296 ? 15.589 14.283 27.212 1.00 46.34 296 SER A N 1
ATOM 2317 C CA . SER A 1 296 ? 16.661 14.974 26.504 1.00 46.34 296 SER A CA 1
ATOM 2318 C C . SER A 1 296 ? 16.311 15.017 25.014 1.00 46.34 296 SER A C 1
ATOM 2320 O O . SER A 1 296 ? 16.324 14.020 24.293 1.00 46.34 296 SER A O 1
ATOM 2322 N N . VAL A 1 297 ? 15.898 16.197 24.556 1.00 47.28 297 VAL A N 1
ATOM 2323 C CA . VAL A 1 297 ? 15.446 16.429 23.185 1.00 47.28 297 VAL A CA 1
ATOM 2324 C C . VAL A 1 297 ? 16.666 16.347 22.267 1.00 47.28 297 VAL A C 1
ATOM 2326 O O . VAL A 1 297 ? 17.472 17.275 22.212 1.00 47.28 297 VAL A O 1
ATOM 2329 N N . SER A 1 298 ? 16.816 15.231 21.549 1.00 42.56 298 SER A N 1
ATOM 2330 C CA . SER A 1 298 ? 17.834 15.108 20.500 1.00 42.56 298 SER A CA 1
ATOM 2331 C C . SER A 1 298 ? 17.641 16.213 19.440 1.00 42.56 298 SER A C 1
ATOM 2333 O O . SER A 1 298 ? 16.505 16.619 19.179 1.00 42.56 298 SER A O 1
ATOM 2335 N N . PRO A 1 299 ? 18.705 16.725 18.793 1.00 45.84 299 PRO A N 1
ATOM 2336 C CA . PRO A 1 299 ? 18.596 17.806 17.804 1.00 45.84 299 PRO A CA 1
ATOM 2337 C C . PRO A 1 299 ? 17.694 17.469 16.599 1.00 45.84 299 PRO A C 1
ATOM 2339 O O . PRO A 1 299 ? 17.150 18.380 15.978 1.00 45.84 299 PRO A O 1
ATOM 2342 N N . VAL A 1 300 ? 17.436 16.183 16.330 1.00 46.88 300 VAL A N 1
ATOM 2343 C CA . VAL A 1 300 ? 16.467 15.707 15.321 1.00 46.88 300 VAL A CA 1
ATOM 2344 C C . VAL A 1 300 ? 15.028 16.141 15.657 1.00 46.88 300 VAL A C 1
ATOM 2346 O O . VAL A 1 300 ? 14.222 16.399 14.762 1.00 46.88 300 VAL A O 1
ATOM 2349 N N . ASN A 1 301 ? 14.709 16.332 16.938 1.00 42.31 301 ASN A N 1
ATOM 2350 C CA . ASN A 1 301 ? 13.369 16.711 17.380 1.00 42.31 301 ASN A CA 1
ATOM 2351 C C . ASN A 1 301 ? 13.014 18.182 17.117 1.00 42.31 301 ASN A C 1
ATOM 2353 O O . ASN A 1 301 ? 11.828 18.501 17.096 1.00 42.31 301 ASN A O 1
ATOM 2357 N N . LYS A 1 302 ? 13.979 19.086 16.875 1.00 45.34 302 LYS A N 1
ATOM 2358 C CA . LYS A 1 302 ? 13.661 20.494 16.553 1.00 45.34 302 LYS A CA 1
ATOM 2359 C C . LYS A 1 302 ? 13.039 20.638 15.161 1.00 45.34 302 LYS A C 1
ATOM 2361 O O . LYS A 1 302 ? 12.025 21.316 15.025 1.00 45.34 302 LYS A O 1
ATOM 2366 N N . SER A 1 303 ? 13.572 19.945 14.154 1.00 42.56 303 SER A N 1
ATOM 2367 C CA . SER A 1 303 ? 12.983 19.926 12.804 1.00 42.56 303 SER A CA 1
ATOM 2368 C C . SER A 1 303 ? 11.629 19.208 12.790 1.00 42.56 303 SER A C 1
ATOM 2370 O O . SER A 1 303 ? 10.687 19.663 12.145 1.00 42.56 303 SER A O 1
ATOM 2372 N N . ILE A 1 304 ? 11.491 18.138 13.581 1.00 47.56 304 ILE A N 1
ATOM 2373 C CA . ILE A 1 304 ? 10.215 17.432 13.767 1.00 47.56 304 ILE A CA 1
ATOM 2374 C C . ILE A 1 304 ? 9.188 18.313 14.496 1.00 47.56 304 ILE A C 1
ATOM 2376 O O . ILE A 1 304 ? 8.012 18.269 14.153 1.00 47.56 304 ILE A O 1
ATOM 2380 N N . ALA A 1 305 ? 9.597 19.154 15.451 1.00 45.97 305 ALA A N 1
ATOM 2381 C CA . ALA A 1 305 ? 8.693 20.069 16.150 1.00 45.97 305 ALA A CA 1
ATOM 2382 C C . ALA A 1 305 ? 8.094 21.132 15.215 1.00 45.97 305 ALA A C 1
ATOM 2384 O O . ALA A 1 305 ? 6.905 21.421 15.319 1.00 45.97 305 ALA A O 1
ATOM 2385 N N . VAL A 1 306 ? 8.874 21.658 14.262 1.00 49.03 306 VAL A N 1
ATOM 2386 C CA . VAL A 1 306 ? 8.370 22.593 13.238 1.00 49.03 306 VAL A CA 1
ATOM 2387 C C . VAL A 1 306 ? 7.386 21.892 12.293 1.00 49.03 306 VAL A C 1
ATOM 2389 O O . VAL A 1 306 ? 6.309 22.423 12.030 1.00 49.03 306 VAL A O 1
ATOM 2392 N N . ILE A 1 307 ? 7.697 20.666 11.857 1.00 46.94 307 ILE A N 1
ATOM 2393 C CA . ILE A 1 307 ? 6.793 19.849 11.029 1.00 46.94 307 ILE A CA 1
ATOM 2394 C C . ILE A 1 307 ? 5.503 19.506 11.792 1.00 46.94 307 ILE A C 1
ATOM 2396 O O . ILE A 1 307 ? 4.415 19.585 11.231 1.00 46.94 307 ILE A O 1
ATOM 2400 N N . ASN A 1 308 ? 5.590 19.178 13.082 1.00 45.94 308 ASN A N 1
ATOM 2401 C CA . ASN A 1 308 ? 4.428 18.865 13.916 1.00 45.94 308 ASN A CA 1
ATOM 2402 C C . ASN A 1 308 ? 3.563 20.099 14.205 1.00 45.94 308 ASN A C 1
ATOM 2404 O O . ASN A 1 308 ? 2.338 19.987 14.206 1.00 45.94 308 ASN A O 1
ATOM 2408 N N . ALA A 1 309 ? 4.171 21.272 14.407 1.00 48.59 309 ALA A N 1
ATOM 2409 C CA . ALA A 1 309 ? 3.447 22.533 14.552 1.00 48.59 309 ALA A CA 1
ATOM 2410 C C . ALA A 1 309 ? 2.717 22.919 13.254 1.00 48.59 309 ALA A C 1
ATOM 2412 O O . ALA A 1 309 ? 1.583 23.388 13.295 1.00 48.59 309 ALA A O 1
ATOM 2413 N N . PHE A 1 310 ? 3.329 22.662 12.096 1.00 47.47 310 PHE A N 1
ATOM 2414 C CA . PHE A 1 310 ? 2.692 22.891 10.801 1.00 47.47 310 PHE A CA 1
ATOM 2415 C C . PHE A 1 310 ? 1.564 21.882 10.523 1.00 47.47 310 PHE A C 1
ATOM 2417 O O . PHE A 1 310 ? 0.472 22.274 10.115 1.00 47.47 310 PHE A O 1
ATOM 2424 N N . ASN A 1 311 ? 1.786 20.600 10.836 1.00 43.59 311 ASN A N 1
ATOM 2425 C CA . ASN A 1 311 ? 0.774 19.552 10.706 1.00 43.59 311 ASN A CA 1
ATOM 2426 C C . ASN A 1 311 ? -0.442 19.810 11.608 1.00 43.59 311 ASN A C 1
ATOM 2428 O O . ASN A 1 311 ? -1.568 19.563 11.179 1.00 43.59 311 ASN A O 1
ATOM 2432 N N . SER A 1 312 ? -0.250 20.346 12.821 1.00 48.03 312 SER A N 1
ATOM 2433 C CA . SER A 1 312 ? -1.375 20.686 13.704 1.00 48.03 312 SER A CA 1
ATOM 2434 C C . SER A 1 312 ? -2.212 21.846 13.153 1.00 48.03 312 SER A C 1
ATOM 2436 O O . SER A 1 312 ? -3.436 21.810 13.248 1.00 48.03 312 SER A O 1
ATOM 2438 N N . LEU A 1 313 ? -1.589 22.828 12.489 1.00 45.94 313 LEU A N 1
ATOM 2439 C CA . LEU A 1 313 ? -2.301 23.922 11.819 1.00 45.94 313 LEU A CA 1
ATOM 2440 C C . LEU A 1 313 ? -3.136 23.423 10.633 1.00 45.94 313 LEU A C 1
ATOM 2442 O O . LEU A 1 313 ? -4.275 23.865 10.453 1.00 45.94 313 LEU A O 1
ATOM 2446 N N . THR A 1 314 ? -2.612 22.483 9.841 1.00 49.22 314 THR A N 1
ATOM 2447 C CA . THR A 1 314 ? -3.390 21.845 8.769 1.00 49.22 314 THR A CA 1
ATOM 2448 C C . THR A 1 314 ? -4.517 20.972 9.315 1.00 49.22 314 THR A C 1
ATOM 2450 O O . THR A 1 314 ? -5.626 21.036 8.788 1.00 49.22 314 THR A O 1
ATOM 2453 N N . ASP A 1 315 ? -4.278 20.230 10.399 1.00 46.09 315 ASP A N 1
ATOM 2454 C CA . ASP A 1 315 ? -5.255 19.320 11.011 1.00 46.09 315 ASP A CA 1
ATOM 2455 C C . ASP A 1 315 ? -6.425 20.085 11.660 1.00 46.09 315 ASP A C 1
ATOM 2457 O O . ASP A 1 315 ? -7.589 19.745 11.454 1.00 46.09 315 ASP A O 1
ATOM 2461 N N . VAL A 1 316 ? -6.160 21.211 12.337 1.00 49.19 316 VAL A N 1
ATOM 2462 C CA . VAL A 1 316 ? -7.207 22.092 12.899 1.00 49.19 316 VAL A CA 1
ATOM 2463 C C . VAL A 1 316 ? -8.114 22.657 11.801 1.00 49.19 316 VAL A C 1
ATOM 2465 O O . VAL A 1 316 ? -9.342 22.661 11.940 1.00 49.19 316 VAL A O 1
ATOM 2468 N N . LYS A 1 317 ? -7.531 23.089 10.677 1.00 49.12 317 LYS A N 1
ATOM 2469 C CA . LYS A 1 317 ? -8.291 23.614 9.533 1.00 49.12 317 LYS A CA 1
ATOM 2470 C C . LYS A 1 317 ? -9.127 22.520 8.857 1.00 49.12 317 LYS A C 1
ATOM 2472 O O . LYS A 1 317 ? -10.220 22.799 8.364 1.00 49.12 317 LYS A O 1
ATOM 2477 N N . TYR A 1 318 ? -8.639 21.280 8.877 1.00 51.09 318 TYR A N 1
ATOM 2478 C CA . TYR A 1 318 ? -9.340 20.109 8.356 1.00 51.09 318 TYR A CA 1
ATOM 2479 C C . TYR A 1 318 ? -10.515 19.700 9.247 1.00 51.09 318 TYR A C 1
ATOM 2481 O O . TYR A 1 318 ? -11.633 19.521 8.765 1.00 51.09 318 TYR A O 1
ATOM 2489 N N . ARG A 1 319 ? -10.294 19.632 10.564 1.00 47.78 319 ARG A N 1
ATOM 2490 C CA . ARG A 1 319 ? -11.305 19.238 11.554 1.00 47.78 319 ARG A CA 1
ATOM 2491 C C . ARG A 1 319 ? -12.491 20.199 11.581 1.00 47.78 319 ARG A C 1
ATOM 2493 O O . ARG A 1 319 ? -13.632 19.758 11.666 1.00 47.78 319 ARG A O 1
ATOM 2500 N N . SER A 1 320 ? -12.227 21.498 11.427 1.00 44.31 320 SER A N 1
ATOM 2501 C CA . SER A 1 320 ? -13.273 22.520 11.301 1.00 44.31 320 SER A CA 1
ATOM 2502 C C . SER A 1 320 ? -14.155 22.316 10.062 1.00 44.31 320 SER A C 1
ATOM 2504 O O . SER A 1 320 ? -15.359 22.520 10.163 1.00 44.31 320 SER A O 1
ATOM 2506 N N . ARG A 1 321 ? -13.593 21.878 8.925 1.00 52.19 321 ARG A N 1
ATOM 2507 C CA . ARG A 1 321 ? -14.347 21.639 7.679 1.00 52.19 321 ARG A CA 1
ATOM 2508 C C . ARG A 1 321 ? -15.058 20.289 7.645 1.00 52.19 321 ARG A C 1
ATOM 2510 O O . ARG A 1 321 ? -16.160 20.210 7.114 1.00 52.19 321 ARG A O 1
ATOM 2517 N N . ALA A 1 322 ? -14.467 19.247 8.230 1.00 44.00 322 ALA A N 1
ATOM 2518 C CA . ALA A 1 322 ? -15.104 17.935 8.350 1.00 44.00 322 ALA A CA 1
ATOM 2519 C C . ALA A 1 322 ? -16.415 18.018 9.149 1.00 44.00 322 ALA A C 1
ATOM 2521 O O . ALA A 1 322 ? -17.413 17.428 8.750 1.00 44.00 322 ALA A O 1
ATOM 2522 N N . LEU A 1 323 ? -16.444 18.833 10.211 1.00 48.38 323 LEU A N 1
ATOM 2523 C CA . LEU A 1 323 ? -17.665 19.112 10.975 1.00 48.38 323 LEU A CA 1
ATOM 2524 C C . LEU A 1 323 ? -18.746 19.819 10.137 1.00 48.38 323 LEU A C 1
ATOM 2526 O O . LEU A 1 323 ? -19.926 19.551 10.330 1.00 48.38 323 LEU A O 1
ATOM 2530 N N . THR A 1 324 ? -18.358 20.678 9.187 1.00 47.91 324 THR A N 1
ATOM 2531 C CA . THR A 1 324 ? -19.294 21.355 8.270 1.00 47.91 324 THR A CA 1
ATOM 2532 C C . THR A 1 324 ? -19.882 20.400 7.226 1.00 47.91 324 THR A C 1
ATOM 2534 O O . THR A 1 324 ? -21.042 20.527 6.842 1.00 47.91 324 THR A O 1
ATOM 2537 N N . ILE A 1 325 ? -19.102 19.420 6.766 1.00 47.06 325 ILE A N 1
ATOM 2538 C CA . ILE A 1 325 ? -19.588 18.390 5.836 1.00 47.06 325 ILE A CA 1
ATOM 2539 C C . ILE A 1 325 ? -20.515 17.414 6.569 1.00 47.06 325 ILE A C 1
ATOM 2541 O O . ILE A 1 325 ? -21.579 17.085 6.054 1.00 47.06 325 ILE A O 1
ATOM 2545 N N . ASP A 1 326 ? -20.173 17.016 7.797 1.00 44.50 326 ASP A N 1
ATOM 2546 C CA . ASP A 1 326 ? -21.037 16.171 8.628 1.00 44.50 326 ASP A CA 1
ATOM 2547 C C . ASP A 1 326 ? -22.389 16.834 8.938 1.00 44.50 326 ASP A C 1
ATOM 2549 O O . ASP A 1 326 ? -23.384 16.123 9.064 1.00 44.50 326 ASP A O 1
ATOM 2553 N N . SER A 1 327 ? -22.461 18.168 9.044 1.00 50.75 327 SER A N 1
ATOM 2554 C CA . SER A 1 327 ? -23.749 18.869 9.149 1.00 50.75 327 SER A CA 1
ATOM 2555 C C . SER A 1 327 ? -24.539 18.852 7.839 1.00 50.75 327 SER A C 1
ATOM 2557 O O . SER A 1 327 ? -25.739 18.619 7.880 1.00 50.75 327 SER A O 1
ATOM 2559 N N . LEU A 1 328 ? -23.876 19.004 6.687 1.00 46.75 328 LEU A N 1
ATOM 2560 C CA . LEU A 1 328 ? -24.525 18.993 5.367 1.00 46.75 328 LEU A CA 1
ATOM 2561 C C . LEU A 1 328 ? -25.027 17.605 4.937 1.00 46.75 328 LEU A C 1
ATOM 2563 O O . LEU A 1 328 ? -25.927 17.513 4.119 1.00 46.75 328 LEU A O 1
ATOM 2567 N N . VAL A 1 329 ? -24.441 16.526 5.462 1.00 42.34 329 VAL A N 1
ATOM 2568 C CA . VAL A 1 329 ? -24.874 15.137 5.194 1.00 42.34 329 VAL A CA 1
ATOM 2569 C C . VAL A 1 329 ? -25.979 14.676 6.162 1.00 42.34 329 VAL A C 1
ATOM 2571 O O . VAL A 1 329 ? -26.588 13.620 5.966 1.00 42.34 329 VAL A O 1
ATOM 2574 N N . ARG A 1 330 ? -26.215 15.422 7.250 1.00 48.91 330 ARG A N 1
ATOM 2575 C CA . ARG A 1 330 ? -27.314 15.157 8.195 1.00 48.91 330 ARG A CA 1
ATOM 2576 C C . ARG A 1 330 ? -28.638 15.787 7.765 1.00 48.91 330 ARG A C 1
ATOM 2578 O O . ARG A 1 330 ? -29.666 15.308 8.240 1.00 48.91 330 ARG A O 1
ATOM 2585 N N . GLU A 1 331 ? -28.591 16.817 6.926 1.00 44.34 331 GLU A N 1
ATOM 2586 C CA . GLU A 1 331 ? -29.745 17.398 6.222 1.00 44.34 331 GLU A CA 1
ATOM 2587 C C . GLU A 1 331 ? -30.115 16.561 4.989 1.00 44.34 331 GLU A C 1
ATOM 2589 O O . GLU A 1 331 ? -31.333 16.401 4.749 1.00 44.34 331 GLU A O 1
#

pLDDT: mean 83.98, std 17.67, range [41.97, 98.38]

Sequence (331 aa):
MSVQMKSIQFNFHGLLTLVQILVSPLVSISHAIEFFMFQMVVWYDLYVYTPLQIHLSPCMARIPRFIRIGDQCITVFNANIVTYSRTLLIMPIAWCLKYNYPVLACLLVILHDFLDHVDGIVAKVQKRLYGENIDDPVLGGFMDAFCDKIVNIFCLWTILQETHFAQTSTLVSIGFIVLCYTIIGLETAIGVVRVQDYFYAALNKNKVSCQGSTSAAMEGKLKEKLESMGLAFLCLSTGHLSPFNHWSGMTGVICFSLTIRLAYASLMKKLQAREIISAKQKAASTGVTSETVSPSVSPVNKSIAVINAFNSLTDVKYRSRALTIDSLVRE

Foldseek 3Di:
DVPVVVVVVVVVVVVVVVVCVVVVVVVVVLVVVVVVLLVVLVCCCVVPLVVVLLVCLVVLLPDDQWDDDDPDTDGPDALLVLLVVLLVLLVVLLVCLVVLVLLVNLVSLVVSVVSLSVSVSRHVSCCVPPHPPDDDVLVSVLSNLLSLLSSLLSLLVSLLVLAQCPPPDPVVNVVSVCLSVLSNVLSVLVNVLSVVVSVVCVVCVPPDPPPPPPPDDSLRSSLSVLSSQLSSLSSNLSSDNHSCVDPSSVSSSVSSVSSSVSSVVSSVVSVVVVVVVVVVVVCVVVPPPPPPDDDPDDPVVVVVVVVVVVSVVVVVVVVVVVVVVVVVSVD